Protein AF-A0A074Y1A2-F1 (afdb_monomer)

Organism: Aureobasidium subglaciale (strain EXF-2481) (NCBI:txid1043005)

Solvent-accessible surface area (backbone atoms only — not comparable to full-atom values): 16827 Å² total; per-residue (Å²): 131,63,69,66,60,56,50,52,51,55,50,61,80,42,46,87,52,34,48,75,82,49,65,84,69,56,78,65,51,75,62,50,72,42,87,60,74,50,32,34,31,29,75,90,68,21,41,40,33,29,49,84,74,39,27,39,51,64,65,50,50,69,55,47,51,52,47,34,54,72,79,35,42,73,66,48,70,71,45,54,70,68,60,49,52,56,47,37,52,61,55,49,71,58,73,74,56,53,74,78,74,55,75,70,64,71,64,53,71,45,31,62,87,58,42,50,77,40,59,66,14,34,34,44,70,91,50,90,55,53,33,78,42,72,71,56,50,52,50,48,40,42,70,79,64,64,58,69,80,60,95,79,64,92,73,66,79,44,50,69,59,34,56,24,37,41,45,29,41,86,46,98,84,43,69,48,54,37,38,42,47,64,68,56,47,88,68,71,76,68,71,79,72,76,77,82,80,84,85,83,84,85,83,89,82,93,76,96,70,91,80,72,92,63,68,69,56,55,60,54,51,50,57,53,44,60,67,72,67,54,72,93,69,88,71,84,76,49,74,64,58,53,53,48,49,42,61,74,71,44,45,65,72,66,49,74,84,51,58,69,67,62,55,52,50,58,55,49,60,56,62,65,73,78,111

InterPro domains:
  IPR022698 Orsellinic acid/F9775 biosynthesis cluster protein D [PF12013] (39-146)

Secondary structure (DSSP, 8-state):
--HHHHHHHHHHHTTTTB-GGGGGGPPPPP-EE-SSTTEEEETTTTEEEETTTTEEE-S-HHHHHHHHHHH-HHHHHHS-HHHHHHHHHHHHTS----GGGGG---TTT---TTSEEEEEEEEESSSS-EES-HHHHHHHHHHHS-----TT----SEEEEEEEEEEE-SSTT-EEEE-----B----------------------------TTHHHHHHHHHHHHHHSS---S----HHHHHHHHHHTTHHHHHTTS-HHHHHHHHHHHHTT--

pLDDT: mean 70.6, std 21.71, range [25.11, 95.25]

Structure (mmCIF, N/CA/C/O backbone):
data_AF-A0A074Y1A2-F1
#
_entry.id   AF-A0A074Y1A2-F1
#
loop_
_atom_site.group_PDB
_atom_site.id
_atom_site.type_symbol
_atom_site.label_atom_id
_atom_site.label_alt_id
_atom_site.label_comp_id
_atom_site.label_asym_id
_atom_site.label_entity_id
_atom_site.label_seq_id
_atom_site.pdbx_PDB_ins_code
_atom_site.Cartn_x
_atom_site.Cartn_y
_atom_site.Cartn_z
_atom_site.occupancy
_atom_site.B_iso_or_equiv
_atom_site.auth_seq_id
_a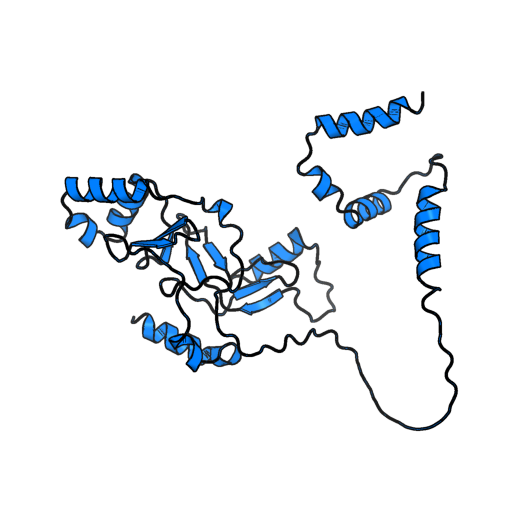tom_site.auth_comp_id
_atom_site.auth_asym_id
_atom_site.auth_atom_id
_atom_site.pdbx_PDB_model_num
ATOM 1 N N . MET A 1 1 ? -16.910 13.444 -2.283 1.00 45.34 1 MET A N 1
ATOM 2 C CA . MET A 1 1 ? -16.824 12.966 -3.674 1.00 45.34 1 MET A CA 1
ATOM 3 C C . MET A 1 1 ? -16.843 11.456 -3.638 1.00 45.34 1 MET A C 1
ATOM 5 O O . MET A 1 1 ? -16.259 10.884 -2.725 1.00 45.34 1 MET A O 1
ATOM 9 N N . ASP A 1 2 ? -17.618 10.846 -4.524 1.00 48.22 2 ASP A N 1
ATOM 10 C CA . ASP A 1 2 ? -17.876 9.410 -4.516 1.00 48.22 2 ASP A CA 1
ATOM 11 C C . ASP A 1 2 ? -16.663 8.689 -5.121 1.00 48.22 2 ASP A C 1
ATOM 13 O O . ASP A 1 2 ? -16.395 8.825 -6.315 1.00 48.22 2 ASP A O 1
ATOM 17 N N . SER A 1 3 ? -15.883 7.971 -4.306 1.00 52.97 3 SER A N 1
ATOM 18 C CA . SER A 1 3 ? -14.621 7.333 -4.730 1.00 52.97 3 SER A CA 1
ATOM 19 C C . SER A 1 3 ? -14.811 6.357 -5.898 1.00 52.97 3 SER A C 1
ATOM 21 O O . SER A 1 3 ? -13.895 6.125 -6.684 1.00 52.97 3 SER A O 1
ATOM 23 N N . ASN A 1 4 ? -16.027 5.825 -6.048 1.00 50.41 4 ASN A N 1
ATOM 24 C CA . ASN A 1 4 ? -16.409 4.956 -7.157 1.00 50.41 4 ASN A CA 1
ATOM 25 C C . ASN A 1 4 ? -16.559 5.710 -8.489 1.00 50.41 4 ASN A C 1
ATOM 27 O O . ASN A 1 4 ? -16.265 5.146 -9.542 1.00 50.41 4 ASN A O 1
ATOM 31 N N . LEU A 1 5 ? -16.985 6.977 -8.466 1.00 50.38 5 LEU A N 1
ATOM 32 C CA . LEU A 1 5 ? -17.117 7.796 -9.674 1.00 50.38 5 LEU A CA 1
ATOM 33 C C . LEU A 1 5 ? -15.739 8.200 -10.215 1.00 50.38 5 LEU A C 1
ATOM 35 O O . LEU A 1 5 ? -15.516 8.163 -11.424 1.00 50.38 5 LEU A O 1
ATOM 39 N N . GLU A 1 6 ? -14.801 8.518 -9.319 1.00 63.62 6 GLU A N 1
ATOM 40 C CA . GLU A 1 6 ? -13.411 8.814 -9.682 1.00 63.62 6 GLU A CA 1
ATOM 41 C C . GLU A 1 6 ? -12.704 7.589 -10.259 1.00 63.62 6 GLU A C 1
ATOM 43 O O . GLU A 1 6 ? -12.079 7.702 -11.309 1.00 63.62 6 GLU A O 1
ATOM 48 N N . LEU A 1 7 ? -12.854 6.410 -9.640 1.00 64.31 7 LEU A N 1
ATOM 49 C CA . LEU A 1 7 ? -12.242 5.181 -10.147 1.00 64.31 7 LEU A CA 1
ATOM 50 C C . LEU A 1 7 ? -12.792 4.796 -11.524 1.00 64.31 7 LEU A C 1
ATOM 52 O O . LEU A 1 7 ? -12.013 4.484 -12.419 1.00 64.31 7 LEU A O 1
ATOM 56 N N . ASN A 1 8 ? -14.112 4.850 -11.723 1.00 65.56 8 ASN A N 1
ATOM 57 C CA . ASN A 1 8 ? -14.702 4.520 -13.020 1.00 65.56 8 ASN A CA 1
ATOM 58 C C . ASN A 1 8 ? -14.172 5.444 -14.114 1.00 65.56 8 ASN A C 1
ATOM 60 O O . ASN A 1 8 ? -13.671 4.938 -15.114 1.00 65.56 8 ASN A O 1
ATOM 64 N N . LYS A 1 9 ? -14.182 6.764 -13.884 1.00 68.44 9 LYS A N 1
ATOM 65 C CA . LYS A 1 9 ? -13.635 7.757 -14.819 1.00 68.44 9 LYS A CA 1
ATOM 66 C C . LYS A 1 9 ? -12.152 7.507 -15.123 1.00 68.44 9 LYS A C 1
ATOM 68 O O . LYS A 1 9 ? -11.754 7.467 -16.283 1.00 68.44 9 LYS A O 1
ATOM 73 N N . LEU A 1 10 ? -11.359 7.235 -14.087 1.00 67.06 10 LEU A N 1
ATOM 74 C CA . LEU A 1 10 ? -9.933 6.913 -14.187 1.00 67.06 10 LEU A CA 1
ATOM 75 C C . LEU A 1 10 ? -9.681 5.680 -15.078 1.00 67.06 10 LEU A C 1
ATOM 77 O O . LEU A 1 10 ? -8.742 5.674 -15.877 1.00 67.06 10 LEU A O 1
ATOM 81 N N . LEU A 1 11 ? -10.536 4.656 -14.975 1.00 69.75 11 LEU A N 1
ATOM 82 C CA . LEU A 1 11 ? -10.497 3.462 -15.824 1.00 69.75 11 LEU A CA 1
ATOM 83 C C . LEU A 1 11 ? -10.938 3.741 -17.268 1.00 69.75 11 LEU A C 1
ATOM 85 O O . LEU A 1 11 ? -10.412 3.112 -18.189 1.00 69.75 11 LEU A O 1
ATOM 89 N N . GLU A 1 12 ? -11.875 4.667 -17.496 1.00 70.31 12 GLU A N 1
ATOM 90 C CA . GLU A 1 12 ? -12.269 5.074 -18.854 1.00 70.31 12 GLU A CA 1
ATOM 91 C C . GLU A 1 12 ? -11.122 5.769 -19.582 1.00 70.31 12 GLU A C 1
ATOM 93 O O . GLU A 1 12 ? -10.744 5.347 -20.682 1.00 70.31 12 GLU A O 1
ATOM 98 N N . ASP A 1 13 ? -10.509 6.743 -18.911 1.00 71.12 13 ASP A N 1
ATOM 99 C CA . ASP A 1 13 ? -9.409 7.557 -19.434 1.00 71.12 13 ASP A CA 1
ATOM 100 C C . ASP A 1 13 ? -8.151 6.716 -19.735 1.00 71.12 13 ASP A C 1
ATOM 102 O O . ASP A 1 13 ? -7.305 7.097 -20.544 1.00 71.12 13 ASP A O 1
ATOM 106 N N . ASN A 1 14 ? -8.034 5.529 -19.126 1.00 69.25 14 ASN A N 1
ATOM 107 C CA . ASN A 1 14 ? -6.883 4.630 -19.255 1.00 69.25 14 ASN A CA 1
ATOM 108 C C . ASN A 1 14 ? -7.225 3.272 -19.878 1.00 69.25 14 ASN A C 1
ATOM 110 O O . ASN A 1 14 ? -6.467 2.303 -19.762 1.00 69.25 14 ASN A O 1
ATOM 114 N N . SER A 1 15 ? -8.326 3.208 -20.624 1.00 71.50 15 SER A N 1
ATOM 115 C CA . SER A 1 15 ? -8.748 2.021 -21.380 1.00 71.50 15 SER A CA 1
ATOM 116 C C . SER A 1 15 ? -7.695 1.502 -22.377 1.00 71.50 15 SER A C 1
ATOM 118 O O . SER A 1 15 ? -7.807 0.374 -22.859 1.00 71.50 15 SER A O 1
ATOM 120 N N . LYS A 1 16 ? -6.632 2.265 -22.672 1.00 70.75 16 LYS A N 1
ATOM 121 C CA . LYS A 1 16 ? -5.459 1.803 -23.439 1.00 70.75 16 LYS A CA 1
ATOM 122 C C . LYS A 1 16 ? -4.653 0.698 -22.733 1.00 70.75 16 LYS A C 1
ATOM 124 O O . LYS A 1 16 ? -4.066 -0.130 -23.424 1.00 70.75 16 LYS A O 1
ATOM 129 N N . TYR A 1 17 ? -4.676 0.629 -21.400 1.00 66.12 17 TYR A N 1
ATOM 130 C CA . TYR A 1 17 ? -3.936 -0.379 -20.623 1.00 66.12 17 TYR A CA 1
ATOM 131 C C . TYR A 1 17 ? -4.783 -1.574 -20.195 1.00 66.12 17 TYR A C 1
ATOM 133 O O . TYR A 1 17 ? -4.258 -2.677 -20.040 1.00 66.12 17 TYR A O 1
ATOM 141 N N . PHE A 1 18 ? -6.092 -1.381 -20.041 1.00 71.81 18 PHE A N 1
ATOM 142 C CA . PHE A 1 18 ? -6.962 -2.373 -19.420 1.00 71.81 18 PHE A CA 1
ATOM 143 C C . PHE A 1 18 ? -8.135 -2.769 -20.299 1.00 71.81 18 PHE A C 1
ATOM 145 O O . PHE A 1 18 ? -8.641 -1.984 -21.104 1.00 71.81 18 PHE A O 1
ATOM 152 N N . ARG A 1 19 ? -8.617 -3.993 -20.096 1.00 66.50 19 ARG A N 1
ATOM 153 C CA . ARG A 1 19 ? -9.930 -4.406 -20.590 1.00 66.50 19 ARG A CA 1
ATOM 154 C C . ARG A 1 19 ? -10.967 -4.062 -19.509 1.00 66.50 19 ARG A C 1
ATOM 156 O O . ARG A 1 19 ? -10.950 -4.673 -18.444 1.00 66.50 19 ARG A O 1
ATOM 163 N N . LYS A 1 20 ? -11.834 -3.068 -19.764 1.00 63.88 20 LYS A N 1
ATOM 164 C CA . LYS A 1 20 ? -12.845 -2.565 -18.803 1.00 63.88 20 LYS A CA 1
ATOM 165 C C . LYS A 1 20 ? -13.685 -3.690 -18.189 1.00 63.88 20 LYS A C 1
ATOM 167 O O . LYS A 1 20 ? -13.872 -3.721 -16.976 1.00 63.88 20 LYS A O 1
ATOM 172 N N . ASP A 1 21 ? -14.122 -4.631 -19.018 1.00 61.91 21 ASP A N 1
ATOM 173 C CA . ASP A 1 21 ? -15.059 -5.689 -18.619 1.00 61.91 21 ASP A CA 1
ATOM 174 C C . ASP A 1 21 ? -14.452 -6.673 -17.611 1.00 61.91 21 ASP A C 1
ATOM 176 O O . ASP A 1 21 ? -15.174 -7.334 -16.871 1.00 61.91 21 ASP A O 1
ATOM 180 N N . PHE A 1 22 ? -13.120 -6.713 -17.517 1.00 60.53 22 PHE A N 1
ATOM 181 C CA . PHE A 1 22 ? -12.408 -7.637 -16.642 1.00 60.53 22 PHE A CA 1
ATOM 182 C C . PHE A 1 22 ? -12.189 -7.086 -15.233 1.00 60.53 22 PHE A C 1
ATOM 184 O O . PHE A 1 22 ? -11.867 -7.865 -14.345 1.00 60.53 22 PHE A O 1
ATOM 191 N N . PHE A 1 23 ? -12.381 -5.783 -14.983 1.00 63.25 23 PHE A N 1
ATOM 192 C CA . PHE A 1 23 ? -12.212 -5.224 -13.633 1.00 63.25 23 PHE A CA 1
ATOM 193 C C . PHE A 1 23 ? -13.253 -5.744 -12.640 1.00 63.25 23 PHE A C 1
ATOM 195 O O . PHE A 1 23 ? -12.935 -5.944 -11.471 1.00 63.25 23 PHE A O 1
ATOM 202 N N . LYS A 1 24 ? -14.480 -6.013 -13.105 1.00 60.72 24 LYS A N 1
ATOM 203 C CA . LYS A 1 24 ? -15.552 -6.579 -12.270 1.00 60.72 24 LYS A CA 1
ATOM 204 C C . LYS A 1 24 ? -15.316 -8.048 -11.902 1.00 60.72 24 LYS A C 1
ATOM 206 O O . LYS A 1 24 ? -15.934 -8.529 -10.961 1.00 60.72 24 LYS A O 1
ATOM 211 N N . SER A 1 25 ? -14.438 -8.743 -12.625 1.00 67.50 25 SER A N 1
ATOM 212 C CA . SER A 1 25 ? -14.127 -10.160 -12.420 1.00 67.50 25 SER A CA 1
ATOM 213 C C . SER A 1 25 ? -12.775 -10.403 -11.741 1.00 67.50 25 SER A C 1
ATOM 215 O O . SER A 1 25 ? -12.379 -11.557 -11.597 1.00 67.50 25 SER A O 1
ATOM 217 N N . ILE A 1 26 ? -12.031 -9.357 -11.356 1.00 77.44 26 ILE A N 1
ATOM 218 C CA . ILE A 1 26 ? -10.761 -9.539 -10.638 1.00 77.44 26 ILE A CA 1
ATOM 219 C C . ILE A 1 26 ? -11.074 -9.887 -9.193 1.00 77.44 26 ILE A C 1
ATOM 221 O O . ILE A 1 26 ? -11.635 -9.074 -8.458 1.00 77.44 26 ILE A O 1
ATOM 225 N N . GLU A 1 27 ? -10.654 -11.070 -8.770 1.00 84.50 27 GLU A N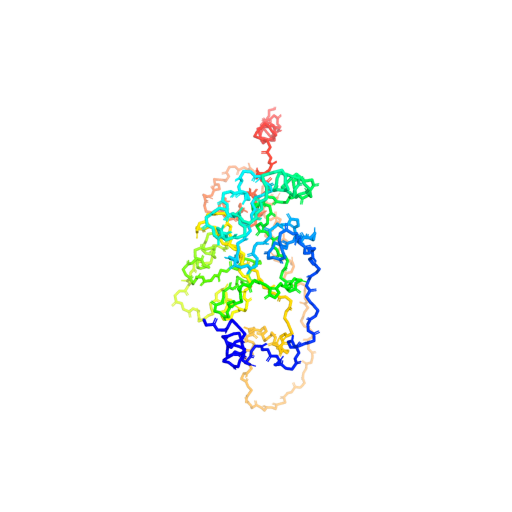 1
ATOM 226 C CA . GLU A 1 27 ? -10.732 -11.457 -7.371 1.00 84.50 27 GLU A CA 1
ATOM 227 C C . GLU A 1 27 ? -9.766 -10.602 -6.521 1.00 84.50 27 GLU A C 1
ATOM 229 O O . GLU A 1 27 ? -8.558 -10.577 -6.803 1.00 84.50 27 GLU A O 1
ATOM 234 N N . PRO A 1 28 ? -10.265 -9.880 -5.498 1.00 89.81 28 PRO A N 1
ATOM 235 C CA . PRO A 1 28 ? -9.425 -9.160 -4.550 1.00 89.81 28 PRO A CA 1
ATOM 236 C C . PRO A 1 28 ? -8.481 -10.094 -3.794 1.00 89.81 28 PRO A C 1
ATOM 238 O O . PRO A 1 28 ? -8.814 -11.236 -3.491 1.00 89.81 28 PRO A O 1
ATOM 241 N N . SER A 1 29 ? -7.314 -9.584 -3.410 1.00 92.12 29 SER A N 1
ATOM 242 C CA . SER A 1 29 ? -6.454 -10.277 -2.455 1.00 92.12 29 SER A CA 1
ATOM 243 C C . SER A 1 29 ? -7.161 -10.443 -1.112 1.00 92.12 29 SER A C 1
ATOM 245 O O . SER A 1 29 ? -7.834 -9.524 -0.641 1.00 92.12 29 SER A O 1
ATOM 247 N N . SER A 1 30 ? -6.977 -11.611 -0.493 1.00 92.31 30 SER A N 1
ATOM 248 C CA . SER A 1 30 ? -7.601 -11.943 0.787 1.00 92.31 30 SER A CA 1
ATOM 249 C C . SER A 1 30 ? -7.194 -10.952 1.879 1.00 92.31 30 SER A C 1
ATOM 251 O O . SER A 1 30 ? -6.006 -10.682 2.095 1.00 92.31 30 SER A O 1
ATOM 253 N N . THR A 1 31 ? -8.195 -10.411 2.570 1.00 93.75 31 THR A N 1
ATOM 254 C CA . THR A 1 31 ? -8.021 -9.573 3.754 1.00 93.75 31 THR A CA 1
ATOM 255 C C . THR A 1 31 ? -9.014 -9.966 4.839 1.00 93.75 31 THR A C 1
ATOM 257 O O . THR A 1 31 ? -10.166 -10.315 4.578 1.00 93.75 31 THR A O 1
ATOM 260 N N . ILE A 1 32 ? -8.568 -9.876 6.087 1.00 94.56 32 ILE A N 1
ATOM 261 C CA . ILE A 1 32 ? -9.396 -10.062 7.273 1.00 94.56 32 ILE A CA 1
ATOM 262 C C . ILE A 1 32 ? -9.944 -8.692 7.667 1.00 94.56 32 ILE A C 1
ATOM 264 O O . ILE A 1 32 ? -9.191 -7.778 8.010 1.00 94.56 32 ILE A O 1
ATOM 268 N N . LYS A 1 33 ? -11.269 -8.532 7.624 1.00 93.38 33 LYS A N 1
ATOM 269 C CA . LYS A 1 33 ? -11.932 -7.320 8.120 1.00 93.38 33 LYS A CA 1
ATOM 270 C C . LYS A 1 33 ? -12.003 -7.370 9.638 1.00 93.38 33 LYS A C 1
ATOM 272 O O . LYS A 1 33 ? -12.590 -8.286 10.207 1.00 93.38 33 LYS A O 1
ATOM 277 N N . LEU A 1 34 ? -11.420 -6.368 10.279 1.00 92.56 34 LEU A N 1
ATOM 278 C CA . LEU A 1 34 ? -11.396 -6.245 11.730 1.00 92.56 34 LEU A CA 1
ATOM 279 C C . LEU A 1 34 ? -12.572 -5.390 12.211 1.00 92.56 34 LEU A C 1
ATOM 281 O O . LEU A 1 34 ? -13.368 -4.878 11.424 1.00 92.56 34 LEU A O 1
ATOM 285 N N . ASP A 1 35 ? -12.690 -5.235 13.526 1.00 86.19 35 ASP A N 1
ATOM 286 C CA . ASP A 1 35 ? -13.608 -4.282 14.139 1.00 86.19 35 ASP A CA 1
ATOM 287 C C . ASP A 1 35 ? -12.807 -3.080 14.677 1.00 86.19 35 ASP A C 1
ATOM 289 O O . ASP A 1 35 ? -12.053 -3.220 15.648 1.00 86.19 35 ASP A O 1
ATOM 293 N N . PRO A 1 36 ? -12.926 -1.890 14.058 1.00 87.12 36 PRO A N 1
ATOM 294 C CA . PRO A 1 36 ? -13.945 -1.492 13.079 1.00 87.12 36 PRO A CA 1
ATOM 295 C C . PRO A 1 36 ? -13.664 -1.975 11.654 1.00 87.12 36 PRO A C 1
ATOM 297 O O . PRO A 1 36 ? -12.513 -2.040 11.244 1.00 87.12 36 PRO A O 1
ATOM 300 N N . ARG A 1 37 ? -14.726 -2.158 10.851 1.00 90.44 37 ARG A N 1
ATOM 301 C CA . ARG A 1 37 ? -14.667 -2.695 9.470 1.00 90.44 37 ARG A CA 1
ATOM 302 C C . ARG A 1 37 ? -13.795 -1.919 8.477 1.00 90.44 37 ARG A C 1
ATOM 304 O O . ARG A 1 37 ? -13.542 -2.424 7.393 1.00 90.44 37 ARG A O 1
ATOM 311 N N . PHE A 1 38 ? -13.392 -0.692 8.809 1.00 92.12 38 PHE A N 1
ATOM 312 C CA . PHE A 1 38 ? -12.441 0.077 7.999 1.00 92.12 38 PHE A CA 1
ATOM 313 C C . PHE A 1 38 ? -10.975 -0.263 8.307 1.00 92.12 38 PHE A C 1
ATOM 315 O O . PHE A 1 38 ? -10.077 0.317 7.703 1.00 92.12 38 PHE A O 1
ATOM 322 N N . LEU A 1 39 ? -10.725 -1.134 9.284 1.00 93.69 39 LEU A N 1
ATOM 323 C CA . LEU A 1 39 ? -9.437 -1.769 9.501 1.00 93.69 39 LEU A CA 1
ATOM 324 C C . LEU A 1 39 ? -9.454 -3.133 8.817 1.00 93.69 39 LEU A C 1
ATOM 326 O O . LEU A 1 39 ? -10.305 -3.979 9.090 1.00 93.69 39 LEU A O 1
ATOM 330 N N . GLU A 1 40 ? -8.500 -3.325 7.924 1.00 94.81 40 GLU A N 1
ATOM 331 C CA . GLU A 1 40 ? -8.334 -4.519 7.108 1.00 94.81 40 GLU A CA 1
ATOM 332 C C . GLU A 1 40 ? -6.920 -5.041 7.328 1.00 94.81 40 GLU A C 1
ATOM 334 O O . GLU A 1 40 ? -5.959 -4.277 7.272 1.00 94.81 40 GLU A O 1
ATOM 339 N N . TYR A 1 41 ? -6.778 -6.332 7.595 1.00 95.25 41 TYR A N 1
ATOM 340 C CA . TYR A 1 41 ? -5.481 -6.979 7.736 1.00 95.25 41 TYR A CA 1
ATOM 341 C C . TYR A 1 41 ? -5.217 -7.873 6.527 1.00 95.25 41 TYR A C 1
ATOM 343 O O . TYR A 1 41 ? -6.029 -8.739 6.205 1.00 95.25 41 TYR A O 1
ATOM 351 N N . SER A 1 42 ? -4.098 -7.656 5.840 1.00 93.62 42 SER A N 1
ATOM 352 C CA . SER A 1 42 ? -3.617 -8.578 4.811 1.00 93.62 42 SER A CA 1
ATOM 353 C C . SER A 1 42 ? -2.697 -9.590 5.472 1.00 93.62 42 SER A C 1
ATOM 355 O O . SER A 1 42 ? -1.611 -9.218 5.903 1.00 93.62 42 SER A O 1
ATOM 357 N N . ASP A 1 43 ? -3.117 -10.851 5.513 1.00 91.25 43 ASP A N 1
ATOM 358 C CA . ASP A 1 43 ? -2.315 -11.955 6.056 1.00 91.25 43 ASP A CA 1
ATOM 359 C C . ASP A 1 43 ? -1.093 -12.257 5.175 1.00 91.25 43 ASP A C 1
ATOM 361 O O . ASP A 1 43 ? 0.010 -12.489 5.657 1.00 91.25 43 ASP A O 1
ATOM 365 N N . THR A 1 44 ? -1.242 -12.111 3.855 1.00 91.12 44 THR A N 1
ATOM 366 C CA . THR A 1 44 ? -0.153 -12.335 2.893 1.00 91.12 44 THR A CA 1
ATOM 367 C C . THR A 1 44 ? 0.972 -11.312 3.004 1.00 91.12 44 THR A C 1
ATOM 369 O O . THR A 1 44 ? 2.136 -11.652 2.818 1.00 91.12 44 THR A O 1
ATOM 372 N N . LEU A 1 45 ? 0.633 -10.045 3.259 1.00 91.38 45 LEU A N 1
ATOM 373 C CA . LEU A 1 45 ? 1.615 -8.971 3.434 1.00 91.38 45 LEU A CA 1
ATOM 374 C C . LEU A 1 45 ? 1.910 -8.686 4.913 1.00 91.38 45 LEU A C 1
ATOM 376 O O . LEU A 1 45 ? 2.800 -7.893 5.202 1.00 91.38 45 LEU A O 1
ATOM 380 N N . LYS A 1 46 ? 1.157 -9.298 5.835 1.00 93.06 46 LYS A N 1
ATOM 381 C CA . LYS A 1 46 ? 1.200 -9.068 7.286 1.00 93.06 46 LYS A CA 1
ATOM 382 C C . LYS A 1 46 ? 1.136 -7.578 7.635 1.00 93.06 46 LYS A C 1
ATOM 384 O O . LYS A 1 46 ? 1.930 -7.055 8.420 1.00 93.06 46 LYS A O 1
ATOM 389 N N . VAL A 1 47 ? 0.188 -6.869 7.015 1.00 91.81 47 VAL A N 1
ATOM 390 C CA . VAL A 1 47 ? -0.022 -5.423 7.207 1.00 91.81 47 VAL A CA 1
ATOM 391 C C . VAL A 1 47 ? -1.442 -5.100 7.631 1.00 91.81 47 VAL A C 1
ATOM 393 O O . VAL A 1 47 ? -2.410 -5.635 7.094 1.00 91.81 47 VAL A O 1
ATOM 396 N N . LEU A 1 48 ? -1.559 -4.142 8.549 1.00 93.50 48 LEU A N 1
ATOM 397 C CA . LEU A 1 48 ? -2.825 -3.534 8.936 1.00 93.50 48 LEU A CA 1
ATOM 398 C C . LEU A 1 48 ? -3.057 -2.258 8.128 1.00 93.50 48 LEU A C 1
ATOM 400 O O . LEU A 1 48 ? -2.254 -1.331 8.184 1.00 93.50 48 LEU A O 1
ATOM 404 N N . ILE A 1 49 ? -4.172 -2.193 7.412 1.00 92.81 49 ILE A N 1
ATOM 405 C CA . ILE A 1 49 ? -4.565 -1.104 6.521 1.00 92.81 49 ILE A CA 1
ATOM 406 C C . ILE A 1 49 ? -5.816 -0.432 7.085 1.00 92.81 49 ILE A C 1
ATOM 408 O O . ILE A 1 49 ? -6.793 -1.086 7.441 1.00 92.81 49 ILE A O 1
ATOM 412 N N . CYS A 1 50 ? -5.813 0.897 7.135 1.00 93.50 50 CYS A N 1
ATOM 413 C CA . CYS A 1 50 ? -7.031 1.674 7.313 1.00 93.50 50 CYS A CA 1
ATOM 414 C C . CYS A 1 50 ? -7.597 2.056 5.942 1.00 93.50 50 CYS A C 1
ATOM 416 O O . CYS A 1 50 ? -7.095 2.994 5.317 1.00 93.50 50 CYS A O 1
ATOM 418 N N . SER A 1 51 ? -8.668 1.403 5.495 1.00 91.94 51 SER A N 1
ATOM 419 C CA . SER A 1 51 ? -9.275 1.652 4.180 1.00 91.94 51 SER A CA 1
ATOM 420 C C . SER A 1 51 ? -9.940 3.025 4.055 1.00 91.94 51 SER A C 1
ATOM 422 O O . SER A 1 51 ? -10.067 3.556 2.960 1.00 91.94 51 SER A O 1
ATOM 424 N N . LYS A 1 52 ? -10.283 3.678 5.173 1.00 91.88 52 LYS A N 1
ATOM 425 C CA . LYS A 1 52 ? -10.753 5.078 5.157 1.00 91.88 52 LYS A CA 1
ATOM 426 C C . LYS A 1 52 ? -9.635 6.105 4.991 1.00 91.88 52 LYS A C 1
ATOM 428 O O . LYS A 1 52 ? -9.884 7.189 4.478 1.00 91.88 52 LYS A O 1
ATOM 433 N N . CYS A 1 53 ? -8.434 5.810 5.487 1.00 90.88 53 CYS A N 1
ATOM 434 C CA . CYS A 1 53 ? -7.296 6.735 5.428 1.00 90.88 53 CYS A CA 1
ATOM 435 C C . CYS A 1 53 ? -6.294 6.385 4.329 1.00 90.88 53 CYS A C 1
ATOM 437 O O . CYS A 1 53 ? -5.430 7.206 4.027 1.00 90.88 53 CYS A O 1
ATOM 439 N N . LEU A 1 54 ? -6.414 5.193 3.736 1.00 89.31 54 LEU A N 1
ATOM 440 C CA . LEU A 1 54 ? -5.501 4.651 2.731 1.00 89.31 54 LEU A CA 1
ATOM 441 C C . LEU A 1 54 ? -4.063 4.540 3.267 1.00 89.31 54 LEU A C 1
ATOM 443 O O . LEU A 1 54 ? -3.094 4.794 2.553 1.00 89.31 54 LEU A O 1
ATOM 447 N N . THR A 1 55 ? -3.928 4.217 4.557 1.00 89.38 55 THR A N 1
ATOM 448 C CA . THR A 1 55 ? -2.651 4.173 5.286 1.00 89.38 55 THR A CA 1
ATOM 449 C C . THR A 1 55 ? -2.479 2.847 6.004 1.00 89.38 55 THR A C 1
ATOM 451 O O . THR A 1 55 ? -3.417 2.374 6.651 1.00 89.38 55 THR A O 1
ATOM 454 N N . THR A 1 56 ? -1.268 2.302 5.982 1.00 89.62 56 THR A N 1
ATOM 455 C CA . THR A 1 56 ? -0.871 1.233 6.901 1.00 89.62 56 THR A CA 1
ATOM 456 C C . THR A 1 56 ? -0.665 1.755 8.311 1.00 89.62 56 THR A C 1
ATOM 458 O O . THR A 1 56 ? -0.223 2.887 8.515 1.00 89.62 56 THR A O 1
ATOM 461 N N . LEU A 1 57 ? -0.967 0.908 9.285 1.00 89.88 57 LEU A N 1
ATOM 462 C CA . LEU A 1 57 ? -0.783 1.170 10.701 1.00 89.88 57 LEU A CA 1
ATOM 463 C C . LEU A 1 57 ? 0.271 0.226 11.268 1.00 89.88 57 LEU A C 1
ATOM 465 O O . LEU A 1 57 ? 0.375 -0.932 10.869 1.00 89.88 57 LEU A O 1
ATOM 469 N N . SER A 1 58 ? 1.028 0.732 12.238 1.00 86.50 58 SER A N 1
ATOM 470 C CA . SER A 1 58 ? 1.858 -0.116 13.084 1.00 86.50 58 SER A CA 1
ATOM 471 C C . SER A 1 58 ? 0.948 -0.992 13.951 1.00 86.50 58 SER A C 1
ATOM 473 O O . SER A 1 58 ? -0.124 -0.537 14.368 1.00 86.50 58 SER A O 1
ATOM 475 N N . PRO A 1 59 ? 1.376 -2.222 14.271 1.00 80.31 59 PRO A N 1
ATOM 476 C CA . PRO A 1 59 ? 0.633 -3.101 15.169 1.00 80.31 59 PRO A CA 1
ATOM 477 C C . PRO A 1 59 ? 0.527 -2.604 16.605 1.00 80.31 59 PRO A C 1
ATOM 479 O O . PRO A 1 59 ? -0.262 -3.124 17.392 1.00 80.31 59 PRO A O 1
ATOM 482 N N . LEU A 1 60 ? 1.338 -1.613 16.977 1.00 87.81 60 LEU A N 1
ATOM 483 C CA . LEU A 1 60 ? 1.415 -1.145 18.349 1.00 87.81 60 LEU A CA 1
ATOM 484 C C . LEU A 1 60 ? 0.077 -0.508 18.764 1.00 87.81 60 LEU A C 1
ATOM 486 O O . LEU A 1 60 ? -0.323 0.492 18.152 1.00 87.81 60 LEU A O 1
ATOM 490 N N . PRO A 1 61 ? -0.573 -0.978 19.850 1.00 90.50 61 PRO A N 1
ATOM 491 C CA . PRO A 1 61 ? -1.853 -0.447 20.326 1.00 90.50 61 PRO A CA 1
ATOM 492 C C . PRO A 1 61 ? -1.889 1.078 20.461 1.00 90.50 61 PRO A C 1
ATOM 494 O O . PRO A 1 61 ? -2.885 1.719 20.129 1.00 90.50 61 PRO A O 1
ATOM 497 N N . ILE A 1 62 ? -0.780 1.681 20.900 1.00 90.56 62 ILE A N 1
ATOM 498 C CA . ILE A 1 62 ? -0.635 3.134 21.060 1.00 90.56 62 ILE A CA 1
ATOM 499 C C . ILE A 1 62 ? -0.790 3.857 19.715 1.00 90.56 62 ILE A C 1
ATOM 501 O O . ILE A 1 62 ? -1.461 4.889 19.638 1.00 90.56 62 ILE A O 1
ATOM 505 N N . THR A 1 63 ? -0.202 3.315 18.647 1.00 90.75 63 THR A N 1
ATOM 506 C CA . THR A 1 63 ? -0.241 3.925 17.311 1.00 90.75 63 THR A CA 1
ATOM 507 C C . THR A 1 63 ? -1.637 3.839 16.704 1.00 90.75 63 THR A C 1
ATOM 509 O O . THR A 1 63 ? -2.162 4.851 16.235 1.00 90.75 63 THR A O 1
ATOM 512 N N . ILE A 1 64 ? -2.294 2.682 16.826 1.00 91.75 64 ILE A N 1
ATOM 513 C CA . ILE A 1 64 ? -3.674 2.474 16.379 1.00 91.75 64 ILE A CA 1
ATOM 514 C C . ILE A 1 64 ? -4.611 3.395 17.164 1.00 91.75 64 ILE A C 1
ATOM 516 O O . ILE A 1 64 ? -5.414 4.114 16.573 1.00 91.75 64 ILE A O 1
ATOM 520 N N . LYS A 1 65 ? -4.464 3.472 18.492 1.00 93.00 65 LYS A N 1
ATOM 521 C CA . LYS A 1 65 ? -5.248 4.379 19.345 1.00 93.00 65 LYS A CA 1
ATOM 522 C C . LYS A 1 65 ? -5.087 5.841 18.921 1.00 93.00 65 LYS A C 1
ATOM 524 O O . LYS A 1 65 ? -6.082 6.559 18.805 1.00 93.00 65 LYS A O 1
ATOM 529 N N . LYS A 1 66 ? -3.853 6.286 18.659 1.00 93.50 66 LYS A N 1
ATOM 530 C CA . LYS A 1 66 ? -3.553 7.647 18.181 1.00 93.50 66 LYS A CA 1
ATOM 531 C C . LYS A 1 66 ? -4.197 7.914 16.819 1.00 93.50 66 LYS A C 1
ATOM 533 O O . LYS A 1 66 ? -4.798 8.972 16.637 1.00 93.50 66 LYS A O 1
ATOM 538 N N . HIS A 1 67 ? -4.121 6.954 15.896 1.00 93.88 67 HIS A N 1
ATOM 539 C CA . HIS A 1 67 ? -4.777 7.023 14.588 1.00 93.88 67 HIS A CA 1
ATOM 540 C C . HI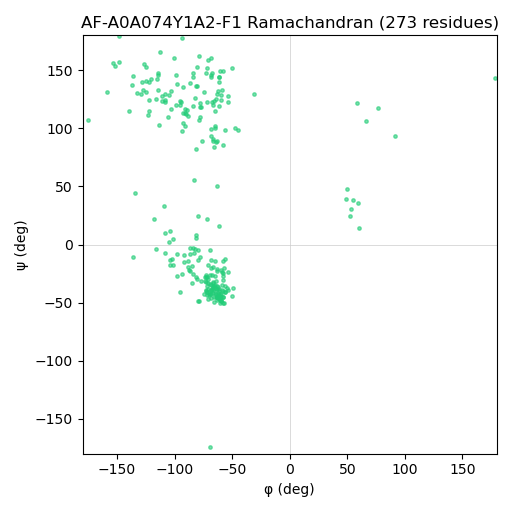S A 1 67 ? -6.296 7.141 14.720 1.00 93.88 67 HIS A C 1
ATOM 542 O O . HIS A 1 67 ? -6.882 8.067 14.162 1.00 93.88 67 HIS A O 1
ATOM 548 N N . LEU A 1 68 ? -6.933 6.269 15.508 1.00 94.00 68 LEU A N 1
ATOM 549 C CA . LEU A 1 68 ? -8.381 6.293 15.737 1.00 94.00 68 LEU A CA 1
ATOM 550 C C . LEU A 1 68 ? -8.832 7.623 16.349 1.00 94.00 68 LEU A C 1
ATOM 552 O O . LEU A 1 68 ? -9.787 8.225 15.864 1.00 94.00 68 LEU A O 1
ATOM 556 N N . LYS A 1 69 ? -8.117 8.129 17.362 1.00 94.75 69 LYS A N 1
ATOM 557 C CA . LYS A 1 69 ? -8.426 9.420 17.995 1.00 94.75 69 LYS A CA 1
ATOM 558 C C . LYS A 1 69 ? -8.324 10.587 17.007 1.00 94.75 69 LYS A C 1
ATOM 560 O O . LYS A 1 69 ? -9.150 11.492 17.059 1.00 94.75 69 LYS A O 1
ATOM 565 N N . LYS A 1 70 ? -7.325 10.573 16.118 1.00 95.06 70 LYS A N 1
ATOM 566 C CA . LYS A 1 70 ? -7.064 11.662 15.164 1.00 95.06 70 LYS A CA 1
ATOM 567 C C . LYS A 1 70 ? -7.984 11.620 13.944 1.00 95.06 70 LYS A C 1
ATOM 569 O O . LYS A 1 70 ? -8.558 12.638 13.581 1.00 95.06 70 LYS A O 1
ATOM 574 N N . ASN A 1 71 ? -8.110 10.456 13.314 1.00 95.00 71 ASN A N 1
ATOM 575 C CA . ASN A 1 71 ? -8.723 10.309 11.993 1.00 95.00 71 ASN A CA 1
ATOM 576 C C . ASN A 1 71 ? -10.144 9.721 12.051 1.00 95.00 71 ASN A C 1
ATOM 578 O O . ASN A 1 71 ? -10.913 9.856 11.102 1.00 95.00 71 ASN A O 1
ATOM 582 N N . HIS A 1 72 ? -10.524 9.096 13.171 1.00 94.94 72 HIS A N 1
ATOM 583 C CA . HIS A 1 72 ? -11.818 8.428 13.349 1.00 94.94 72 HIS A CA 1
ATOM 584 C C . HIS A 1 72 ? -12.467 8.772 14.696 1.00 94.94 72 HIS A C 1
ATOM 586 O O . HIS A 1 72 ? -13.012 7.903 15.378 1.00 94.94 72 HIS A O 1
ATOM 592 N N . LEU A 1 73 ? -12.444 10.058 15.069 1.00 94.75 73 LEU A N 1
ATOM 593 C CA . LEU A 1 73 ? -12.866 10.538 16.389 1.00 94.75 73 LEU A CA 1
ATOM 594 C C . LEU A 1 73 ? -14.277 10.081 16.792 1.00 94.75 73 LEU A C 1
ATOM 596 O O . LEU A 1 73 ? -14.487 9.731 17.949 1.00 94.75 73 LEU A O 1
ATOM 600 N N . LYS A 1 74 ? -15.231 10.051 15.848 1.00 93.00 74 LYS A N 1
ATOM 601 C CA . LYS A 1 74 ? -16.606 9.581 16.106 1.00 93.00 74 LYS A CA 1
ATOM 602 C C . LYS A 1 74 ? -16.626 8.128 16.598 1.00 93.00 74 LYS A C 1
ATOM 604 O O . LYS A 1 74 ? -17.227 7.855 17.627 1.00 93.00 74 LYS A O 1
ATOM 609 N N . TYR A 1 75 ? -15.914 7.233 15.907 1.00 91.88 75 TYR A N 1
ATOM 610 C CA . TYR A 1 75 ? -15.789 5.826 16.304 1.00 91.88 75 TYR A CA 1
ATOM 611 C C . TYR A 1 75 ? -15.009 5.672 17.616 1.00 91.88 75 TYR A C 1
ATOM 613 O O . TYR A 1 75 ? -15.393 4.907 18.492 1.00 91.88 75 TYR A O 1
ATOM 621 N N . TYR A 1 76 ? -13.924 6.433 17.779 1.00 92.75 76 TYR A N 1
ATOM 622 C CA . TYR A 1 76 ? -13.132 6.405 19.008 1.00 92.75 76 TYR A CA 1
ATOM 623 C C . TYR A 1 76 ? -13.963 6.795 20.241 1.00 92.75 76 TYR A C 1
ATOM 625 O O . TYR A 1 76 ? -13.858 6.143 21.274 1.00 92.75 76 TYR A O 1
ATOM 633 N N . LYS A 1 77 ? -14.804 7.835 20.130 1.00 92.38 77 LYS A N 1
ATOM 634 C CA . LYS A 1 77 ? -15.677 8.304 21.219 1.00 92.38 77 LYS A CA 1
ATOM 635 C C . LYS A 1 77 ? -16.854 7.369 21.509 1.00 92.38 77 LYS A C 1
ATOM 637 O O . LYS A 1 77 ? -17.343 7.385 22.629 1.00 92.38 77 LYS A O 1
ATOM 642 N N . SER A 1 78 ? -17.315 6.583 20.533 1.00 91.56 78 SER A N 1
ATOM 643 C CA . SER A 1 78 ? -18.443 5.661 20.728 1.00 91.56 78 SER A CA 1
ATOM 644 C C . SER A 1 78 ? -18.069 4.371 21.465 1.00 91.56 78 SER A C 1
ATOM 646 O O . SER A 1 78 ? -18.952 3.602 21.824 1.00 91.56 78 SER A O 1
ATOM 648 N N . LEU A 1 79 ? -16.778 4.091 21.658 1.00 88.94 79 LEU A N 1
ATOM 649 C CA . LEU A 1 79 ? -16.317 2.885 22.346 1.00 88.94 79 LEU A CA 1
ATOM 650 C C . LEU A 1 79 ? -16.117 3.143 23.835 1.00 88.94 79 LEU A C 1
ATOM 652 O O . LEU A 1 79 ? -15.437 4.092 24.224 1.00 88.94 79 LEU A O 1
ATOM 656 N N . ALA A 1 80 ? -16.594 2.214 24.661 1.00 87.62 80 ALA A N 1
ATOM 657 C CA . ALA A 1 80 ? -16.131 2.116 26.036 1.00 87.62 80 ALA A CA 1
ATOM 658 C C . ALA A 1 80 ? -14.619 1.815 26.070 1.00 87.62 80 ALA A C 1
ATOM 660 O O . ALA A 1 80 ? -14.091 1.069 25.237 1.00 87.62 80 ALA A O 1
ATOM 661 N N . SER A 1 81 ? -13.916 2.381 27.057 1.00 83.19 81 SER A N 1
ATOM 662 C CA . SER A 1 81 ? -12.458 2.232 27.209 1.00 83.19 81 SER A CA 1
ATOM 663 C C . SER A 1 81 ? -12.021 0.761 27.297 1.00 83.19 81 SER A C 1
ATOM 665 O O . SER A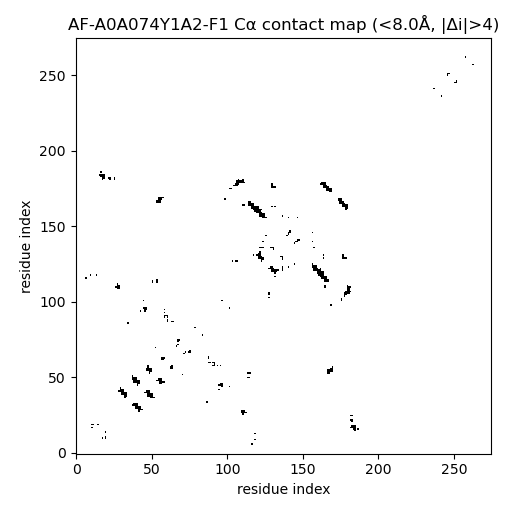 1 81 ? -11.042 0.357 26.666 1.00 83.19 81 SER A O 1
ATOM 667 N N . THR A 1 82 ? -12.789 -0.058 28.021 1.00 79.25 82 THR A N 1
ATOM 668 C CA . THR A 1 82 ? -12.561 -1.502 28.183 1.00 79.25 82 THR A CA 1
ATOM 669 C C . THR A 1 82 ? -12.676 -2.244 26.852 1.00 79.25 82 THR A C 1
ATOM 671 O O . THR A 1 82 ? -11.759 -2.969 26.475 1.00 79.25 82 THR A O 1
ATOM 674 N N . THR A 1 83 ? -13.736 -1.990 26.080 1.00 89.50 83 THR A N 1
ATOM 675 C CA . THR A 1 83 ? -13.946 -2.578 24.747 1.00 89.50 83 THR A CA 1
ATOM 676 C C . THR A 1 83 ? -12.827 -2.211 23.777 1.00 89.50 83 THR A C 1
ATOM 678 O O . THR A 1 83 ? -12.349 -3.066 23.032 1.00 89.50 83 THR A O 1
ATOM 681 N N . LEU A 1 84 ? -12.378 -0.951 23.786 1.00 88.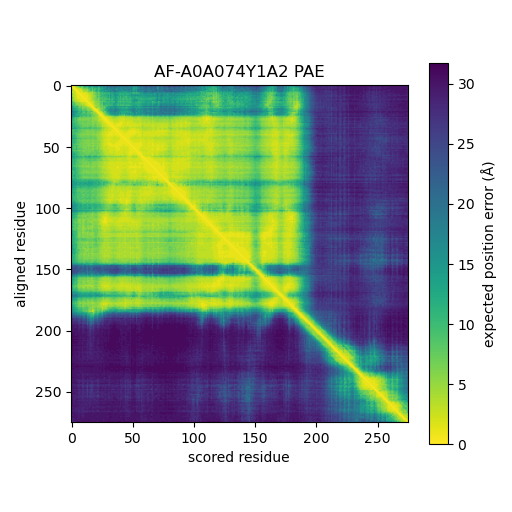50 84 LEU A N 1
ATOM 682 C CA . LEU A 1 84 ? -11.268 -0.512 22.942 1.00 88.50 84 LEU A CA 1
ATOM 683 C C . LEU A 1 84 ? -9.973 -1.255 23.295 1.00 88.50 84 LEU A C 1
ATOM 685 O O . LEU A 1 84 ? -9.273 -1.704 22.393 1.00 88.50 84 LEU A O 1
ATOM 689 N N . SER A 1 85 ? -9.667 -1.408 24.586 1.00 88.31 85 SER A N 1
ATOM 690 C CA . SER A 1 85 ? -8.470 -2.123 25.045 1.00 88.31 85 SER A CA 1
ATOM 691 C C . SER A 1 85 ? -8.456 -3.577 24.566 1.00 88.31 85 SER A C 1
ATOM 693 O O . SER A 1 85 ? -7.477 -4.019 23.966 1.00 88.31 85 SER A O 1
ATOM 695 N N . THR A 1 86 ? -9.571 -4.296 24.732 1.00 90.75 86 THR A N 1
ATOM 696 C CA . THR A 1 86 ? -9.703 -5.690 24.280 1.00 90.75 86 THR A CA 1
ATOM 697 C C . THR A 1 86 ? -9.517 -5.816 22.769 1.00 90.75 86 THR A C 1
ATOM 699 O O . THR A 1 86 ? -8.767 -6.677 22.313 1.00 90.75 86 THR A O 1
ATOM 702 N N . LYS A 1 87 ? -10.126 -4.915 21.983 1.00 90.38 87 LYS A N 1
ATOM 703 C CA . LYS A 1 87 ? -9.956 -4.882 20.521 1.00 90.38 87 LYS A CA 1
ATOM 704 C C . LYS A 1 87 ? -8.505 -4.637 20.118 1.00 90.38 87 LYS A C 1
ATOM 706 O O . LYS A 1 87 ? -7.974 -5.350 19.275 1.00 90.38 87 LYS A O 1
ATOM 711 N N . LEU A 1 88 ? -7.842 -3.660 20.736 1.00 91.06 88 LEU A N 1
ATOM 712 C CA . LEU A 1 88 ? -6.440 -3.361 20.440 1.00 91.06 88 LEU A CA 1
ATOM 713 C C . LEU A 1 88 ? -5.509 -4.517 20.824 1.00 91.06 88 LEU A C 1
ATOM 715 O O . LEU A 1 88 ? -4.550 -4.776 20.102 1.00 91.06 88 LEU A O 1
ATOM 719 N N . LYS A 1 89 ? -5.810 -5.235 21.913 1.00 89.44 89 LYS A N 1
ATOM 720 C CA . LYS A 1 89 ? -5.059 -6.428 22.318 1.00 89.44 89 LYS A CA 1
ATOM 721 C C . LYS A 1 89 ? -5.180 -7.544 21.277 1.00 89.44 89 LYS A C 1
ATOM 723 O O . LYS A 1 89 ? -4.162 -8.098 20.885 1.00 89.44 89 LYS A O 1
ATOM 728 N N . ALA A 1 90 ? -6.385 -7.809 20.770 1.00 90.00 90 ALA A N 1
ATOM 729 C CA . ALA A 1 90 ? -6.596 -8.795 19.706 1.00 90.00 90 ALA A CA 1
ATOM 730 C C . ALA A 1 90 ? -5.880 -8.420 18.395 1.00 90.00 90 ALA A C 1
ATOM 732 O O . ALA A 1 90 ? -5.357 -9.280 17.700 1.00 90.00 90 ALA A O 1
ATOM 733 N N . ILE A 1 91 ? -5.801 -7.130 18.060 1.00 91.50 91 ILE A N 1
ATOM 734 C CA . ILE A 1 91 ? -5.033 -6.686 16.888 1.00 91.50 91 ILE A CA 1
ATOM 735 C C . ILE A 1 91 ? -3.531 -6.897 17.116 1.00 91.50 91 ILE A C 1
ATOM 737 O O . ILE A 1 91 ? -2.823 -7.324 16.208 1.00 91.50 91 ILE A O 1
ATOM 741 N N . SER A 1 92 ? -3.033 -6.647 18.329 1.00 89.62 92 SER A N 1
ATOM 742 C CA . SER A 1 92 ? -1.606 -6.800 18.638 1.00 89.62 92 SER A CA 1
ATOM 743 C C . SER A 1 92 ? -1.093 -8.244 18.620 1.00 89.62 92 SER A C 1
ATOM 745 O O . SER A 1 92 ? 0.117 -8.429 18.611 1.00 89.62 92 SER A O 1
ATOM 747 N N . THR A 1 93 ? -1.976 -9.250 18.603 1.00 91.62 93 THR A N 1
ATOM 748 C CA . THR A 1 93 ? -1.581 -10.667 18.493 1.00 91.62 93 THR A CA 1
ATOM 749 C C . THR A 1 93 ? -1.403 -11.146 17.054 1.00 91.62 93 THR A C 1
ATOM 751 O O . THR A 1 93 ? -0.964 -12.273 16.856 1.00 91.62 93 THR A O 1
ATOM 754 N N . LEU A 1 94 ? -1.774 -10.340 16.053 1.00 92.31 94 LEU A N 1
ATOM 755 C CA . LEU A 1 94 ? -1.533 -10.677 14.648 1.00 92.31 94 LEU A CA 1
ATOM 756 C C . LEU A 1 94 ? -0.028 -10.637 14.336 1.00 92.31 94 LEU A C 1
ATOM 758 O O . LEU A 1 94 ? 0.751 -10.007 15.052 1.00 92.31 94 LEU A O 1
ATOM 762 N N . GLU A 1 95 ? 0.384 -11.292 13.254 1.00 92.62 95 GLU A N 1
ATOM 763 C CA . GLU A 1 95 ? 1.766 -11.225 12.781 1.00 92.62 95 GLU A CA 1
ATOM 764 C C . GLU A 1 95 ? 1.978 -9.976 11.914 1.00 92.62 95 GLU A C 1
ATOM 766 O O . GLU A 1 95 ? 1.084 -9.574 11.168 1.00 92.62 95 GLU A O 1
ATOM 771 N N . TYR A 1 96 ? 3.152 -9.344 11.989 1.00 90.25 96 TYR A N 1
ATOM 772 C CA . TYR A 1 96 ? 3.400 -8.087 11.284 1.00 90.25 96 TYR A CA 1
ATOM 773 C C . TYR A 1 96 ? 4.756 -8.030 10.607 1.00 90.25 96 TYR A C 1
ATOM 775 O O . TYR A 1 96 ? 5.784 -8.347 11.202 1.00 90.25 96 TYR A O 1
ATOM 783 N N . THR A 1 97 ? 4.752 -7.508 9.386 1.00 87.19 97 THR A N 1
ATOM 784 C CA . THR A 1 97 ? 5.960 -7.171 8.638 1.00 87.19 97 THR A CA 1
ATOM 785 C C . THR A 1 97 ? 6.248 -5.678 8.791 1.00 87.19 97 THR A C 1
ATOM 787 O O . THR A 1 97 ? 5.347 -4.834 8.779 1.00 87.19 97 THR A O 1
ATOM 790 N N . THR A 1 98 ? 7.519 -5.324 8.989 1.00 76.94 98 THR A N 1
ATOM 791 C CA . THR A 1 98 ? 7.918 -3.916 9.091 1.00 76.94 98 THR A CA 1
ATOM 792 C C . THR A 1 98 ? 7.838 -3.249 7.724 1.00 76.94 98 THR A C 1
ATOM 794 O O . THR A 1 98 ? 8.061 -3.874 6.694 1.00 76.94 98 THR A O 1
ATOM 797 N N . TYR A 1 99 ? 7.593 -1.941 7.689 1.00 74.62 99 TYR A N 1
ATOM 798 C CA . TYR A 1 99 ? 7.525 -1.226 6.414 1.00 74.62 99 TYR A CA 1
ATOM 799 C C . TYR A 1 99 ? 8.806 -1.385 5.567 1.00 74.62 99 TYR A C 1
ATOM 801 O O . TYR A 1 99 ? 8.731 -1.526 4.351 1.00 74.62 99 TYR A O 1
ATOM 809 N N . ASN A 1 100 ? 9.982 -1.444 6.202 1.00 71.44 100 ASN A N 1
ATOM 810 C CA . ASN A 1 100 ? 11.260 -1.644 5.507 1.00 71.44 100 ASN A CA 1
ATOM 811 C C . ASN A 1 100 ? 11.373 -3.031 4.851 1.00 71.44 100 ASN A C 1
ATOM 813 O O . ASN A 1 100 ? 11.982 -3.160 3.789 1.00 71.44 100 ASN A O 1
ATOM 817 N N . SER A 1 101 ? 10.763 -4.057 5.449 1.00 75.81 101 SER A N 1
ATOM 818 C CA . SER A 1 101 ? 10.716 -5.404 4.864 1.00 75.81 101 SER A CA 1
ATOM 819 C C . SER A 1 101 ? 9.651 -5.542 3.770 1.00 75.81 101 SER A C 1
ATOM 821 O O . SER A 1 101 ? 9.739 -6.454 2.958 1.00 75.81 101 SER A O 1
ATOM 823 N N . LEU A 1 102 ? 8.724 -4.582 3.650 1.00 79.50 102 LEU A N 1
ATOM 824 C CA . LEU A 1 102 ? 7.817 -4.444 2.500 1.00 79.50 102 LEU A CA 1
ATOM 825 C C . LEU A 1 102 ? 8.459 -3.731 1.301 1.00 79.50 102 LEU A C 1
ATOM 827 O O . LEU A 1 102 ? 7.766 -3.404 0.340 1.00 79.50 102 LEU A O 1
ATOM 831 N N . SER A 1 103 ? 9.766 -3.459 1.331 1.00 71.31 103 SER A N 1
ATOM 832 C CA . SER A 1 103 ? 10.475 -2.785 0.233 1.00 71.31 103 SER A CA 1
ATOM 833 C C . SER A 1 103 ? 10.342 -3.504 -1.114 1.00 71.31 103 SER A C 1
ATOM 835 O O . SER A 1 103 ? 10.482 -2.868 -2.160 1.00 71.31 103 SER A O 1
ATOM 837 N N . PHE A 1 104 ? 10.004 -4.796 -1.097 1.00 80.94 104 PHE A N 1
ATOM 838 C CA . PHE A 1 104 ? 9.687 -5.578 -2.279 1.00 80.94 104 PHE A CA 1
ATOM 839 C C . PHE A 1 104 ? 8.282 -6.187 -2.191 1.00 80.94 104 PHE A C 1
ATOM 841 O O . PHE A 1 104 ? 8.014 -7.060 -1.369 1.00 80.94 104 PHE A O 1
ATOM 848 N N . ILE A 1 105 ? 7.393 -5.755 -3.088 1.00 86.88 105 ILE A N 1
ATOM 849 C CA . ILE A 1 105 ? 6.114 -6.418 -3.355 1.00 86.88 105 ILE A CA 1
ATOM 850 C C . ILE A 1 105 ? 6.148 -6.913 -4.795 1.00 86.88 105 ILE A C 1
ATOM 852 O O . ILE A 1 105 ? 6.384 -6.138 -5.724 1.00 86.88 105 ILE A O 1
ATOM 856 N N . GLU A 1 106 ? 5.894 -8.207 -4.967 1.00 85.12 106 GLU A N 1
ATOM 857 C CA . GLU A 1 106 ? 5.885 -8.844 -6.276 1.00 85.12 106 GLU A CA 1
ATOM 858 C C . GLU A 1 106 ? 4.822 -8.198 -7.193 1.00 85.12 106 GLU A C 1
ATOM 860 O O . GLU A 1 106 ? 3.641 -8.128 -6.820 1.00 85.12 106 GLU A O 1
ATOM 865 N N . PRO A 1 107 ? 5.212 -7.704 -8.383 1.00 86.62 107 PRO A N 1
ATOM 866 C CA . PRO A 1 107 ? 4.278 -7.127 -9.344 1.00 86.62 107 PRO A CA 1
ATOM 867 C C . PRO A 1 107 ? 3.185 -8.111 -9.764 1.00 86.62 107 PRO A C 1
ATOM 869 O O . PRO A 1 107 ? 3.423 -9.310 -9.864 1.00 86.62 107 PRO A O 1
ATOM 872 N N . ASN A 1 108 ? 1.999 -7.597 -10.089 1.00 86.00 108 ASN A N 1
ATOM 873 C CA . ASN A 1 108 ? 0.867 -8.363 -10.626 1.00 86.00 108 ASN A CA 1
ATOM 874 C C . ASN A 1 108 ? 0.345 -9.493 -9.718 1.00 86.00 108 ASN A C 1
ATOM 876 O O . ASN A 1 108 ? -0.434 -10.329 -10.171 1.00 86.00 108 ASN A O 1
ATOM 880 N N . LYS A 1 109 ? 0.734 -9.519 -8.439 1.00 89.31 109 LYS A N 1
ATOM 881 C CA . LYS A 1 109 ? 0.319 -10.564 -7.494 1.00 89.31 109 LYS A CA 1
ATOM 882 C C . LYS A 1 109 ? -0.895 -10.179 -6.664 1.00 89.31 109 LYS A C 1
ATOM 884 O O . LYS A 1 109 ? -1.793 -10.994 -6.465 1.00 89.31 109 LYS A O 1
ATOM 889 N N . TYR A 1 110 ? -0.934 -8.929 -6.208 1.00 91.56 110 TYR A N 1
ATOM 890 C CA . TYR A 1 110 ? -1.938 -8.462 -5.259 1.00 91.56 110 TYR A CA 1
ATOM 891 C C . TYR A 1 110 ? -2.862 -7.405 -5.855 1.00 91.56 110 TYR A C 1
ATOM 893 O O . TYR A 1 110 ? -2.443 -6.577 -6.665 1.00 91.56 110 TYR A O 1
ATOM 901 N N . TYR A 1 111 ? -4.113 -7.399 -5.411 1.00 90.75 111 TYR A N 1
ATOM 902 C CA . TYR A 1 111 ? -5.088 -6.361 -5.713 1.00 90.75 111 TYR A CA 1
ATOM 903 C C . TYR A 1 111 ? -5.906 -6.053 -4.459 1.00 90.75 111 TYR A C 1
ATOM 905 O O . TYR A 1 111 ? -6.648 -6.901 -3.971 1.00 90.75 111 TYR A O 1
ATOM 913 N N . PHE A 1 112 ? -5.773 -4.833 -3.939 1.00 90.62 112 PHE A N 1
ATOM 914 C CA . PHE A 1 112 ? -6.538 -4.357 -2.787 1.00 90.62 112 PHE A CA 1
ATOM 915 C C . PHE A 1 112 ? -7.475 -3.231 -3.239 1.00 90.62 112 PHE A C 1
ATOM 917 O O . PHE A 1 112 ? -7.012 -2.104 -3.424 1.00 90.62 112 PHE A O 1
ATOM 924 N N . PRO A 1 113 ? -8.784 -3.501 -3.409 1.00 86.38 113 PRO A N 1
ATOM 925 C CA . PRO A 1 113 ? -9.758 -2.498 -3.849 1.00 86.38 113 PRO A CA 1
ATOM 926 C C . PRO A 1 113 ? -9.865 -1.288 -2.915 1.00 86.38 113 PRO A C 1
ATOM 928 O O . PRO A 1 113 ? -10.323 -0.227 -3.322 1.00 86.38 113 PRO A O 1
ATOM 931 N N . SER A 1 114 ? -9.462 -1.455 -1.654 1.00 86.88 114 SER A N 1
ATOM 932 C CA . SER A 1 114 ? -9.475 -0.413 -0.634 1.00 86.88 114 SER A CA 1
ATOM 933 C C . SER A 1 114 ? -8.296 0.562 -0.715 1.00 86.88 114 SER A C 1
ATOM 935 O O . SER A 1 114 ? -8.266 1.514 0.060 1.00 86.88 114 SER A O 1
ATOM 937 N N . LEU A 1 115 ? -7.325 0.348 -1.609 1.00 88.69 115 LEU A N 1
ATOM 938 C CA . LEU A 1 115 ? -6.155 1.213 -1.780 1.00 88.69 115 LEU A CA 1
ATOM 939 C C . LEU A 1 115 ? -6.286 2.158 -2.981 1.00 88.69 115 LEU A C 1
ATOM 941 O O . LEU A 1 115 ? -7.058 1.933 -3.909 1.00 88.69 115 LEU A O 1
ATOM 945 N N . GLU A 1 116 ? -5.481 3.222 -2.968 1.00 87.19 116 GLU A N 1
ATOM 946 C CA . GLU A 1 116 ? -5.439 4.217 -4.042 1.00 87.19 116 GLU A CA 1
ATOM 947 C C . GLU A 1 116 ? -4.768 3.634 -5.294 1.00 87.19 116 GLU A C 1
ATOM 949 O O . GLU A 1 116 ? -3.608 3.214 -5.231 1.00 87.19 116 GLU A O 1
ATOM 954 N N . LEU A 1 117 ? -5.479 3.642 -6.426 1.00 87.56 117 LEU A N 1
ATOM 955 C CA . LEU A 1 117 ? -4.944 3.269 -7.735 1.00 87.56 117 LEU A CA 1
ATOM 956 C C . LEU A 1 117 ? -4.483 4.518 -8.494 1.00 87.56 117 LEU A C 1
ATOM 958 O O . LEU A 1 117 ? -5.274 5.406 -8.796 1.00 87.56 117 LEU A O 1
ATOM 962 N N . ASN A 1 118 ? -3.201 4.563 -8.841 1.00 87.81 118 ASN A N 1
ATOM 963 C CA . ASN A 1 118 ? -2.582 5.626 -9.624 1.00 87.81 118 ASN A CA 1
ATOM 964 C C . ASN A 1 118 ? -2.187 5.091 -11.003 1.00 87.81 118 ASN A C 1
ATOM 966 O O . ASN A 1 118 ? -1.491 4.088 -11.080 1.00 87.81 118 ASN A O 1
ATOM 970 N N . LEU A 1 119 ? -2.602 5.751 -12.085 1.00 85.94 119 LEU A N 1
ATOM 971 C CA . LEU A 1 119 ? -2.332 5.298 -13.461 1.00 85.94 119 LEU A CA 1
ATOM 972 C C . LEU A 1 119 ? -1.184 6.046 -14.152 1.00 85.94 119 LEU A C 1
ATOM 974 O O . LEU A 1 119 ? -0.882 5.785 -15.309 1.00 85.94 119 LEU A O 1
ATOM 978 N N . ASN A 1 120 ? -0.506 6.933 -13.427 1.00 87.31 120 ASN A N 1
ATOM 979 C CA . ASN A 1 120 ? 0.621 7.734 -13.905 1.00 87.31 120 ASN A CA 1
ATOM 980 C C . ASN A 1 120 ? 1.942 7.263 -13.272 1.00 87.31 120 ASN A C 1
ATOM 982 O O . ASN A 1 120 ? 2.829 8.063 -12.967 1.00 87.31 120 ASN A O 1
ATOM 986 N N . GLY A 1 121 ? 2.052 5.960 -13.006 1.00 91.62 121 GLY A N 1
ATOM 987 C CA . GLY A 1 121 ? 3.224 5.354 -12.397 1.00 91.62 121 GLY A CA 1
ATOM 988 C C . GLY A 1 121 ? 4.375 5.134 -13.374 1.00 91.62 121 GLY A C 1
ATOM 989 O O . GLY A 1 121 ? 4.211 5.099 -14.593 1.00 91.62 121 GLY A O 1
ATOM 990 N N . PHE A 1 122 ? 5.559 4.931 -12.813 1.00 92.50 122 PHE A N 1
ATOM 991 C CA . PHE A 1 122 ? 6.787 4.611 -13.525 1.00 92.50 122 PHE A CA 1
ATOM 992 C C . PHE A 1 122 ? 7.350 3.285 -13.007 1.00 92.50 122 PHE A C 1
ATOM 994 O O . PHE A 1 122 ? 7.352 3.055 -11.796 1.00 92.50 122 PHE A O 1
ATOM 1001 N N . LYS A 1 123 ? 7.870 2.438 -13.902 1.00 91.62 123 LYS A N 1
ATOM 1002 C CA . LYS A 1 123 ? 8.558 1.178 -13.557 1.00 91.62 123 LYS A CA 1
ATOM 1003 C C . LYS A 1 123 ? 9.919 1.134 -14.231 1.00 91.62 123 LYS A C 1
ATOM 1005 O O . LYS A 1 123 ? 10.011 1.395 -15.431 1.00 91.62 123 LYS A O 1
ATOM 1010 N N . CYS A 1 124 ? 10.953 0.782 -13.479 1.00 90.75 124 CYS A N 1
ATOM 1011 C CA . CYS A 1 124 ? 12.270 0.517 -14.044 1.00 90.75 124 CYS A CA 1
ATOM 1012 C C . CYS A 1 124 ? 12.203 -0.669 -15.027 1.00 90.75 124 CYS A C 1
ATOM 1014 O O . CYS A 1 124 ? 11.421 -1.599 -14.825 1.00 90.75 124 CYS A O 1
ATOM 1016 N N . LEU A 1 125 ? 12.983 -0.628 -16.110 1.00 88.69 125 LEU A N 1
ATOM 1017 C CA . LEU A 1 125 ? 13.078 -1.761 -17.042 1.00 88.69 125 LEU A CA 1
ATOM 1018 C C . LEU A 1 125 ? 14.021 -2.859 -16.533 1.00 88.69 125 LEU A C 1
ATOM 1020 O O . LEU A 1 125 ? 13.787 -4.027 -16.817 1.00 88.69 125 LEU A O 1
ATOM 1024 N N . GLU A 1 126 ? 15.033 -2.484 -15.749 1.00 87.69 126 GLU A N 1
ATOM 1025 C CA . GLU A 1 126 ? 16.087 -3.385 -15.262 1.00 87.69 126 GLU A CA 1
ATOM 1026 C C . GLU A 1 126 ? 15.722 -4.092 -13.946 1.00 87.69 126 GLU A C 1
ATOM 1028 O O . GLU A 1 126 ? 16.297 -5.121 -13.600 1.00 87.69 126 GLU A O 1
ATOM 1033 N N . CYS A 1 127 ? 14.783 -3.540 -13.171 1.00 87.88 127 CYS A N 1
ATOM 1034 C CA . CYS A 1 127 ? 14.363 -4.123 -11.898 1.00 87.88 127 CYS A CA 1
ATOM 1035 C C . CYS A 1 127 ? 12.888 -3.842 -11.577 1.00 87.88 127 CYS A C 1
ATOM 1037 O O . CYS A 1 127 ? 12.174 -3.164 -12.314 1.00 87.88 127 CYS A O 1
ATOM 1039 N N . PHE A 1 128 ? 12.418 -4.351 -10.438 1.00 87.94 128 PHE A N 1
ATOM 1040 C CA . PHE A 1 128 ? 11.030 -4.198 -9.993 1.00 87.94 128 PHE A CA 1
ATOM 1041 C C . PHE A 1 128 ? 10.716 -2.858 -9.318 1.00 87.94 128 PHE A C 1
ATOM 1043 O O . PHE A 1 128 ? 9.603 -2.663 -8.831 1.00 87.94 128 PHE A O 1
ATOM 1050 N N . TYR A 1 129 ? 11.666 -1.921 -9.292 1.00 89.81 129 TYR A N 1
ATOM 1051 C CA . TYR A 1 129 ? 11.450 -0.615 -8.687 1.00 89.81 129 TYR A CA 1
ATOM 1052 C C . TYR A 1 129 ? 10.341 0.160 -9.409 1.00 89.81 129 TYR A C 1
ATOM 1054 O O . TYR A 1 129 ? 10.344 0.299 -10.639 1.00 89.81 129 TYR A O 1
ATOM 1062 N N . THR A 1 130 ? 9.412 0.713 -8.629 1.00 92.12 130 THR A N 1
ATOM 1063 C CA . THR A 1 130 ? 8.339 1.577 -9.125 1.00 92.12 130 THR A CA 1
ATOM 1064 C C . THR A 1 130 ? 8.310 2.902 -8.380 1.00 92.12 130 THR A C 1
ATOM 1066 O O . THR A 1 130 ? 8.769 3.018 -7.245 1.00 92.12 130 THR A O 1
ATOM 1069 N N . SER A 1 131 ? 7.775 3.932 -9.027 1.00 92.62 131 SER A N 1
ATOM 1070 C CA . SER A 1 131 ? 7.557 5.229 -8.398 1.00 92.62 131 SER A CA 1
ATOM 1071 C C . SER A 1 131 ? 6.416 5.972 -9.070 1.00 92.62 131 SER A C 1
ATOM 1073 O O . SER A 1 131 ? 6.150 5.780 -10.249 1.00 92.62 131 SER A O 1
ATOM 1075 N N . ILE A 1 132 ? 5.790 6.894 -8.347 1.00 92.50 132 ILE A N 1
ATOM 1076 C CA . ILE A 1 132 ? 4.838 7.864 -8.908 1.00 92.50 132 ILE A CA 1
ATOM 1077 C C . ILE A 1 132 ? 5.524 9.132 -9.445 1.00 92.50 132 ILE A C 1
ATOM 1079 O O . ILE A 1 132 ? 4.858 10.032 -9.945 1.00 92.50 132 ILE A O 1
ATOM 1083 N N . SER A 1 133 ? 6.849 9.254 -9.302 1.00 93.06 133 SER A N 1
ATOM 1084 C CA . SER A 1 133 ? 7.594 10.457 -9.683 1.00 93.06 133 SER A CA 1
ATOM 1085 C C . SER A 1 133 ? 8.677 10.155 -10.709 1.00 93.06 133 SER A C 1
ATOM 1087 O O . SER A 1 133 ? 9.600 9.381 -10.452 1.00 93.06 133 SER A O 1
ATOM 1089 N N . ASN A 1 134 ? 8.618 10.870 -11.836 1.00 92.69 134 ASN A N 1
ATOM 1090 C CA . ASN A 1 134 ? 9.632 10.829 -12.889 1.00 92.69 134 ASN A CA 1
ATOM 1091 C C . ASN A 1 134 ? 11.039 11.162 -12.346 1.00 92.69 134 ASN A C 1
ATOM 1093 O O . ASN A 1 134 ? 12.033 10.521 -12.680 1.00 92.69 134 ASN A O 1
ATOM 1097 N N . ASN A 1 135 ? 11.140 12.146 -11.451 1.00 93.19 135 ASN A N 1
ATOM 1098 C CA . ASN A 1 135 ? 12.432 12.523 -10.877 1.00 93.19 135 ASN A CA 1
ATOM 1099 C C . ASN A 1 135 ? 13.007 11.411 -9.994 1.00 93.19 135 ASN A C 1
ATOM 1101 O O . ASN A 1 135 ? 14.217 11.193 -9.999 1.00 93.19 135 ASN A O 1
ATOM 1105 N N . ILE A 1 136 ? 12.153 10.697 -9.257 1.00 92.88 136 ILE A N 1
ATOM 1106 C CA . ILE A 1 136 ? 12.582 9.606 -8.377 1.00 92.88 136 ILE A CA 1
ATOM 1107 C C . ILE A 1 136 ? 13.040 8.400 -9.202 1.00 92.88 136 ILE A C 1
ATOM 1109 O O . ILE A 1 136 ? 14.133 7.897 -8.957 1.00 92.88 136 ILE A O 1
ATOM 1113 N N . ILE A 1 137 ? 12.276 7.981 -10.219 1.00 92.69 137 ILE A N 1
ATOM 1114 C CA . ILE A 1 137 ? 12.673 6.850 -11.074 1.00 92.69 137 ILE A CA 1
ATOM 1115 C C . ILE A 1 137 ? 13.986 7.134 -11.818 1.00 92.69 137 ILE A C 1
ATOM 1117 O O . ILE A 1 137 ? 14.853 6.269 -11.890 1.00 92.69 137 ILE A O 1
ATOM 1121 N N . ARG A 1 138 ? 14.200 8.371 -12.289 1.00 91.31 138 ARG A N 1
ATOM 1122 C CA . ARG A 1 138 ? 15.472 8.775 -12.913 1.00 91.31 138 ARG A CA 1
ATOM 1123 C C . ARG A 1 138 ? 16.641 8.717 -11.935 1.00 91.31 138 ARG A C 1
ATOM 1125 O O . ARG A 1 138 ? 17.709 8.241 -12.304 1.00 91.31 138 ARG A O 1
ATOM 1132 N N . LYS A 1 139 ? 16.447 9.183 -10.697 1.00 92.06 139 LYS A N 1
ATOM 1133 C CA . LYS A 1 139 ? 17.470 9.082 -9.644 1.00 92.06 139 LYS A CA 1
ATOM 1134 C C . LYS A 1 139 ? 17.810 7.627 -9.337 1.00 92.06 139 LYS A C 1
ATOM 1136 O O . LYS A 1 139 ? 18.989 7.303 -9.276 1.00 92.06 139 LYS A O 1
ATOM 1141 N N . HIS A 1 140 ? 16.800 6.771 -9.191 1.00 92.31 140 HIS A N 1
ATOM 1142 C CA . HIS A 1 140 ? 16.990 5.337 -8.992 1.00 92.31 140 HIS A CA 1
ATOM 1143 C C . HIS A 1 140 ? 17.811 4.721 -10.132 1.00 92.31 140 HIS A C 1
ATOM 1145 O O . HIS A 1 140 ? 18.826 4.094 -9.868 1.00 92.31 140 HIS A O 1
ATOM 1151 N N . ILE A 1 141 ? 17.450 4.977 -11.391 1.00 91.56 141 ILE A N 1
ATOM 1152 C CA . ILE A 1 141 ? 18.161 4.418 -12.551 1.00 91.56 141 ILE A CA 1
ATOM 1153 C C . ILE A 1 141 ? 19.617 4.874 -12.614 1.00 91.56 141 ILE A C 1
ATOM 1155 O O . ILE A 1 141 ? 20.512 4.063 -12.844 1.00 91.56 141 ILE A O 1
ATOM 1159 N N . ASN A 1 142 ? 19.867 6.161 -12.378 1.00 88.62 142 ASN A N 1
ATOM 1160 C CA . ASN A 1 142 ? 21.227 6.686 -12.362 1.00 88.62 142 ASN A CA 1
ATOM 1161 C C . ASN A 1 142 ? 22.062 6.060 -11.235 1.00 88.62 142 ASN A C 1
ATOM 1163 O O . ASN A 1 142 ? 23.241 5.800 -11.440 1.00 88.62 142 ASN A O 1
ATOM 1167 N N . LYS A 1 143 ? 21.455 5.838 -10.062 1.00 92.06 143 LYS A N 1
ATOM 1168 C CA . LYS A 1 143 ? 22.135 5.332 -8.866 1.00 92.06 143 LYS A CA 1
ATOM 1169 C C . LYS A 1 143 ? 22.372 3.819 -8.914 1.00 92.06 143 LYS A C 1
ATOM 1171 O O . LYS A 1 143 ? 23.478 3.375 -8.649 1.00 92.06 143 LYS A O 1
ATOM 1176 N N . GLU A 1 144 ? 21.342 3.046 -9.241 1.00 90.69 144 GLU A N 1
ATOM 1177 C CA . GLU A 1 144 ? 21.346 1.581 -9.122 1.00 90.69 144 GLU A CA 1
ATOM 1178 C C . GLU A 1 144 ? 21.754 0.882 -10.429 1.00 90.69 144 GLU A C 1
ATOM 1180 O O . GLU A 1 144 ? 22.273 -0.231 -10.402 1.00 90.69 144 GLU A O 1
ATOM 1185 N N . HIS A 1 145 ? 21.552 1.525 -11.586 1.00 87.75 145 HIS A N 1
ATOM 1186 C CA . HIS A 1 145 ? 21.846 0.929 -12.897 1.00 87.75 145 HIS A CA 1
ATOM 1187 C C . HIS A 1 145 ? 22.955 1.654 -13.671 1.00 87.75 145 HIS A C 1
ATOM 1189 O O . HIS A 1 145 ? 23.343 1.197 -14.742 1.00 87.75 145 HIS A O 1
ATOM 1195 N N . ASN A 1 146 ? 23.488 2.770 -13.154 1.00 82.50 146 ASN A N 1
ATOM 1196 C CA . ASN A 1 146 ? 24.534 3.576 -13.803 1.00 82.50 146 ASN A CA 1
ATOM 1197 C C . ASN A 1 146 ? 24.211 3.978 -15.258 1.00 82.50 146 ASN A C 1
ATOM 1199 O O . ASN A 1 146 ? 25.112 4.259 -16.052 1.00 82.50 146 ASN A O 1
ATOM 1203 N N . ILE A 1 147 ? 22.925 4.038 -15.625 1.00 76.62 147 ILE A N 1
ATOM 1204 C CA . ILE A 1 147 ? 22.494 4.445 -16.965 1.00 76.62 147 ILE A CA 1
ATOM 1205 C C . ILE A 1 147 ? 22.509 5.971 -17.012 1.00 76.62 147 ILE A C 1
ATOM 1207 O O . ILE A 1 147 ? 21.496 6.645 -16.829 1.00 76.62 147 ILE A O 1
ATOM 1211 N N . ILE A 1 148 ? 23.690 6.534 -17.248 1.00 65.75 148 ILE A N 1
ATOM 1212 C CA . ILE A 1 148 ? 23.838 7.955 -17.546 1.00 65.75 148 ILE A CA 1
ATOM 1213 C C . ILE A 1 148 ? 23.163 8.180 -18.897 1.00 65.75 148 ILE A C 1
ATOM 1215 O O . ILE A 1 148 ? 23.519 7.547 -19.889 1.00 65.75 148 ILE A O 1
ATOM 1219 N N . GLY A 1 149 ? 22.144 9.041 -18.933 1.00 60.78 149 GLY A N 1
ATOM 1220 C CA . GLY A 1 149 ? 21.394 9.324 -20.153 1.00 60.78 149 GLY A CA 1
ATOM 1221 C C . GLY A 1 149 ? 22.319 9.803 -21.271 1.00 60.78 149 GLY A C 1
ATOM 1222 O O . GLY A 1 149 ? 22.666 10.981 -21.328 1.00 60.78 149 GLY A O 1
ATOM 1223 N N . ASN A 1 150 ? 22.705 8.896 -22.170 1.00 53.38 150 ASN A N 1
ATOM 1224 C CA . ASN A 1 150 ? 23.419 9.250 -23.387 1.00 53.38 150 ASN A CA 1
ATOM 1225 C C . ASN A 1 150 ? 22.511 10.175 -24.197 1.00 53.38 150 ASN A C 1
ATOM 1227 O O . ASN A 1 150 ? 21.411 9.777 -24.587 1.00 53.38 150 ASN A O 1
ATOM 1231 N N . LYS A 1 151 ? 22.977 11.405 -24.446 1.00 54.31 151 LYS A N 1
ATOM 1232 C CA . LYS A 1 151 ? 22.228 12.533 -25.038 1.00 54.31 151 LYS A CA 1
ATOM 1233 C C . LYS A 1 151 ? 21.689 12.302 -26.471 1.00 54.31 151 LYS A C 1
ATOM 1235 O O . LYS A 1 151 ? 21.301 13.259 -27.124 1.00 54.31 151 LYS A O 1
ATOM 1240 N N . GLY A 1 152 ? 21.622 11.063 -26.965 1.00 56.53 152 GLY A N 1
ATOM 1241 C CA . GLY A 1 152 ? 21.191 10.734 -28.329 1.00 56.53 152 GLY A CA 1
ATOM 1242 C C . GLY A 1 152 ? 20.226 9.551 -28.488 1.00 56.53 152 GLY A C 1
ATOM 1243 O O . GLY A 1 152 ? 19.668 9.393 -29.571 1.00 56.53 152 GLY A O 1
ATOM 1244 N N . LYS A 1 153 ? 19.971 8.720 -27.461 1.00 56.84 153 LYS A N 1
ATOM 1245 C CA . LYS A 1 153 ? 19.026 7.587 -27.582 1.00 56.84 153 LYS A CA 1
ATOM 1246 C C . LYS A 1 153 ? 17.658 7.949 -26.994 1.00 56.84 153 LYS A C 1
ATOM 1248 O O . LYS A 1 153 ? 17.536 8.237 -25.812 1.00 56.84 153 LYS A O 1
ATOM 1253 N N . LYS A 1 154 ? 16.614 7.895 -27.834 1.00 59.38 154 LYS A N 1
ATOM 1254 C CA . LYS A 1 154 ? 15.213 8.238 -27.499 1.00 59.38 154 LYS A CA 1
ATOM 1255 C C . LYS A 1 154 ? 14.513 7.260 -26.536 1.00 59.38 154 LYS A C 1
ATOM 1257 O O . LYS A 1 154 ? 13.364 7.506 -26.182 1.00 59.38 154 LYS A O 1
ATOM 1262 N N . SER A 1 155 ? 15.148 6.153 -26.145 1.00 67.81 155 SER A N 1
ATOM 1263 C CA . SER A 1 155 ? 14.513 5.169 -25.260 1.00 67.81 155 SER A CA 1
ATOM 1264 C C . SER A 1 155 ? 14.674 5.587 -23.801 1.00 67.81 155 SER A C 1
ATOM 1266 O O . SER A 1 155 ? 15.796 5.730 -23.316 1.00 67.81 155 SER A O 1
ATOM 1268 N N . THR A 1 156 ? 13.562 5.807 -23.099 1.00 76.94 156 THR A N 1
ATOM 1269 C CA . THR A 1 156 ? 13.596 6.019 -21.651 1.00 76.94 156 THR A CA 1
ATOM 1270 C C . THR A 1 156 ? 13.846 4.679 -20.951 1.00 76.94 156 THR A C 1
ATOM 1272 O O . THR A 1 1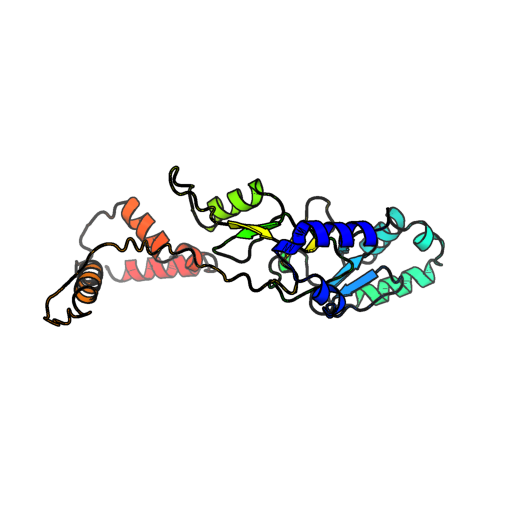56 ? 13.125 3.729 -21.243 1.00 76.94 156 THR A O 1
ATOM 1275 N N . PRO A 1 157 ? 14.792 4.583 -19.994 1.00 87.00 157 PRO A N 1
ATOM 1276 C CA . PRO A 1 157 ? 15.127 3.334 -19.283 1.00 87.00 157 PRO A CA 1
ATOM 1277 C C . PRO A 1 157 ? 14.049 2.877 -18.273 1.00 87.00 157 PRO A C 1
ATOM 1279 O O . PRO A 1 157 ? 14.318 2.161 -17.312 1.00 87.00 157 PRO A O 1
ATOM 1282 N N . TYR A 1 158 ? 12.815 3.335 -18.459 1.00 89.19 158 TYR A N 1
ATOM 1283 C CA . TYR A 1 158 ? 11.659 3.037 -17.632 1.00 89.19 158 TYR A CA 1
ATOM 1284 C C . TYR A 1 158 ? 10.387 3.119 -18.469 1.00 89.19 158 TYR A C 1
ATOM 1286 O O . TYR A 1 158 ? 10.297 3.872 -19.446 1.00 89.19 158 TYR A O 1
ATOM 1294 N N . LEU A 1 159 ? 9.388 2.370 -18.028 1.00 87.69 159 LEU A N 1
ATOM 1295 C CA . LEU A 1 159 ? 8.023 2.455 -18.517 1.00 87.69 159 LEU A CA 1
ATOM 1296 C C . LEU A 1 159 ? 7.274 3.580 -17.798 1.00 87.69 159 LEU A C 1
ATOM 1298 O O . LEU A 1 159 ? 7.525 3.853 -16.621 1.00 87.69 159 LEU A O 1
ATOM 1302 N N . LYS A 1 160 ? 6.350 4.215 -18.518 1.00 89.31 160 LYS A N 1
ATOM 1303 C CA . LYS A 1 160 ? 5.475 5.294 -18.037 1.00 89.31 160 LYS A CA 1
ATOM 1304 C C . LYS A 1 160 ? 4.026 4.826 -18.002 1.00 89.31 160 LYS A C 1
ATOM 1306 O O . LYS A 1 160 ? 3.698 3.829 -18.643 1.00 89.31 160 LYS A O 1
ATOM 1311 N N . ASP A 1 161 ? 3.193 5.598 -17.311 1.00 86.19 161 ASP A N 1
ATOM 1312 C CA . ASP A 1 161 ? 1.742 5.418 -17.224 1.00 86.19 161 ASP A CA 1
ATOM 1313 C C . ASP A 1 161 ? 1.350 4.004 -16.753 1.00 86.19 161 ASP A C 1
ATOM 1315 O O . ASP A 1 161 ? 0.421 3.374 -17.258 1.00 86.19 161 ASP A O 1
ATOM 1319 N N . ILE A 1 162 ? 2.122 3.460 -15.809 1.00 85.69 162 ILE A N 1
ATOM 1320 C CA . ILE A 1 162 ? 1.858 2.145 -15.226 1.00 85.69 162 ILE A CA 1
ATOM 1321 C C . ILE A 1 162 ? 0.882 2.284 -14.058 1.00 85.69 162 ILE A C 1
ATOM 1323 O O . ILE A 1 162 ? 1.055 3.186 -13.233 1.00 85.69 162 ILE A O 1
ATOM 1327 N N . PRO A 1 163 ? -0.097 1.369 -13.922 1.00 88.19 163 PRO A N 1
ATOM 1328 C CA . PRO A 1 163 ? -0.914 1.290 -12.721 1.00 88.19 163 PRO A CA 1
ATOM 1329 C C . PRO A 1 163 ? -0.071 0.946 -11.501 1.00 88.19 163 PRO A C 1
ATOM 1331 O O . PRO A 1 163 ? 0.642 -0.056 -11.487 1.00 88.19 163 PRO A O 1
ATOM 1334 N N . LEU A 1 164 ? -0.222 1.725 -10.443 1.00 91.25 164 LEU A N 1
ATOM 1335 C CA . LEU A 1 164 ? 0.373 1.474 -9.144 1.00 91.25 164 LEU A CA 1
ATOM 1336 C C . LEU A 1 164 ? -0.702 1.566 -8.066 1.00 91.25 164 LEU A C 1
ATOM 1338 O O . LEU A 1 164 ? -1.417 2.563 -7.991 1.00 91.25 164 LEU A O 1
ATOM 1342 N N . LEU A 1 165 ? -0.784 0.553 -7.205 1.00 91.44 165 LEU A N 1
ATOM 1343 C CA . LEU A 1 165 ? -1.454 0.694 -5.917 1.00 91.44 165 LEU A CA 1
ATOM 1344 C C . LEU A 1 165 ? -0.496 1.347 -4.932 1.00 91.44 165 LEU A C 1
ATOM 1346 O O . LEU A 1 165 ? 0.681 0.986 -4.876 1.00 91.44 165 LEU A O 1
ATOM 1350 N N . ILE A 1 166 ? -1.006 2.307 -4.163 1.00 90.56 166 ILE A N 1
ATOM 1351 C CA . ILE A 1 166 ? -0.215 3.064 -3.195 1.00 90.56 166 ILE A CA 1
ATOM 1352 C C . ILE A 1 166 ? -0.634 2.687 -1.780 1.00 90.56 166 ILE A C 1
ATOM 1354 O O . ILE A 1 166 ? -1.781 2.872 -1.375 1.00 90.56 166 ILE A O 1
ATOM 1358 N N . ILE A 1 167 ? 0.346 2.244 -1.000 1.00 87.56 167 ILE A N 1
ATOM 1359 C CA . ILE A 1 167 ? 0.248 2.082 0.444 1.00 87.56 167 ILE A CA 1
ATOM 1360 C C . ILE A 1 167 ? 0.986 3.246 1.105 1.00 87.56 167 ILE A C 1
ATOM 1362 O O . ILE A 1 167 ? 2.200 3.396 0.951 1.00 87.56 167 ILE A O 1
ATOM 1366 N N . LYS A 1 168 ? 0.261 4.088 1.848 1.00 88.75 168 LYS A N 1
ATOM 1367 C CA . LYS A 1 168 ? 0.874 5.161 2.646 1.00 88.75 168 LYS A CA 1
ATOM 1368 C C . LYS A 1 168 ? 1.364 4.576 3.970 1.00 88.75 168 LYS A C 1
ATOM 1370 O O . LYS A 1 168 ? 0.589 3.942 4.685 1.00 88.75 168 LYS A O 1
ATOM 1375 N N . GLY A 1 169 ? 2.634 4.790 4.287 1.00 82.12 169 GLY A N 1
ATOM 1376 C CA . GLY A 1 169 ? 3.220 4.436 5.572 1.00 82.12 169 GLY A CA 1
ATOM 1377 C C . GLY A 1 169 ? 2.697 5.315 6.711 1.00 82.12 169 GLY A C 1
ATOM 1378 O O . GLY A 1 169 ? 1.792 6.135 6.544 1.00 82.12 169 GLY A O 1
ATOM 1379 N N . LEU A 1 170 ? 3.280 5.131 7.896 1.00 70.12 170 LEU A N 1
ATOM 1380 C CA . LEU A 1 170 ? 2.944 5.911 9.096 1.00 70.12 170 LEU A CA 1
ATOM 1381 C C . LEU A 1 170 ? 3.294 7.396 8.941 1.00 70.12 170 LEU A C 1
ATOM 1383 O O . LEU A 1 170 ? 2.596 8.261 9.478 1.00 70.12 170 LEU A O 1
ATOM 1387 N N . ASP A 1 171 ? 4.348 7.678 8.176 1.00 75.00 171 ASP A N 1
ATOM 1388 C CA . ASP A 1 171 ? 4.816 9.025 7.893 1.00 75.00 171 ASP A CA 1
ATOM 1389 C C . ASP A 1 171 ? 4.314 9.497 6.533 1.00 75.00 171 ASP A C 1
ATOM 1391 O O . ASP A 1 171 ? 4.227 8.743 5.568 1.00 75.00 171 ASP A O 1
ATOM 1395 N N . LYS A 1 172 ? 4.032 10.798 6.416 1.00 68.25 172 LYS A N 1
ATOM 1396 C CA . LYS A 1 172 ? 3.526 11.389 5.163 1.00 68.25 172 LYS A CA 1
ATOM 1397 C C . LYS A 1 172 ? 4.477 11.193 3.971 1.00 68.25 172 LYS A C 1
ATOM 1399 O O . LYS A 1 172 ? 4.035 11.270 2.823 1.00 68.25 172 LYS A O 1
ATOM 1404 N N . SER A 1 173 ? 5.766 10.999 4.244 1.00 72.12 173 SER A N 1
ATOM 1405 C CA . SER A 1 173 ? 6.829 10.815 3.255 1.00 72.12 173 SER A CA 1
ATOM 1406 C C . SER A 1 173 ? 7.031 9.358 2.838 1.00 72.12 173 SER A C 1
ATOM 1408 O O . SER A 1 173 ? 7.607 9.125 1.777 1.00 72.12 173 SER A O 1
ATOM 1410 N N . THR A 1 174 ? 6.559 8.383 3.620 1.00 80.62 174 THR A N 1
ATOM 1411 C CA . THR A 1 174 ? 6.731 6.965 3.301 1.00 80.62 174 THR A CA 1
ATOM 1412 C C . THR A 1 174 ? 5.548 6.488 2.467 1.00 80.62 174 THR A C 1
ATOM 1414 O O . THR A 1 174 ? 4.399 6.468 2.905 1.00 80.62 174 THR A O 1
ATOM 1417 N N . LYS A 1 175 ? 5.819 6.167 1.202 1.00 86.31 175 LYS A N 1
ATOM 1418 C CA . LYS A 1 175 ? 4.841 5.590 0.279 1.00 86.31 175 LYS A CA 1
ATOM 1419 C C . LYS A 1 175 ? 5.468 4.400 -0.413 1.00 86.31 175 LYS A C 1
ATOM 1421 O O . LYS A 1 175 ? 6.583 4.504 -0.922 1.00 86.31 175 LYS A O 1
ATOM 1426 N N . LEU A 1 176 ? 4.744 3.295 -0.415 1.00 87.38 176 LEU A N 1
ATOM 1427 C CA . LEU A 1 176 ? 5.109 2.092 -1.129 1.00 87.38 176 LEU A CA 1
ATOM 1428 C C . LEU A 1 176 ? 4.153 1.982 -2.303 1.00 87.38 176 LEU A C 1
ATOM 1430 O O . LEU A 1 176 ? 2.940 2.108 -2.131 1.00 87.38 176 LEU A O 1
ATOM 1434 N N . SER A 1 177 ? 4.702 1.787 -3.492 1.00 90.31 177 SER A N 1
ATOM 1435 C CA . SER A 1 177 ? 3.922 1.553 -4.696 1.00 90.31 177 SER A CA 1
ATOM 1436 C C . SER A 1 177 ? 4.287 0.211 -5.296 1.00 90.31 177 SER A C 1
ATOM 1438 O O . SER A 1 177 ? 5.454 -0.178 -5.289 1.00 90.31 177 SER A O 1
ATOM 1440 N N . PHE A 1 178 ? 3.296 -0.487 -5.832 1.00 91.06 178 PHE A N 1
ATOM 1441 C CA . PHE A 1 178 ? 3.509 -1.732 -6.560 1.00 91.06 178 PHE A CA 1
ATOM 1442 C C . PHE A 1 178 ? 2.470 -1.887 -7.660 1.00 91.06 178 PHE A C 1
ATOM 1444 O O . PHE A 1 178 ? 1.392 -1.293 -7.607 1.00 91.06 178 PHE A O 1
ATOM 1451 N N . ILE A 1 179 ? 2.812 -2.684 -8.670 1.00 88.56 179 ILE A N 1
ATOM 1452 C CA . ILE A 1 179 ? 1.931 -2.941 -9.807 1.00 88.56 179 ILE A CA 1
ATOM 1453 C C . ILE A 1 179 ? 0.866 -3.951 -9.363 1.00 88.56 179 ILE A C 1
ATOM 1455 O O . ILE A 1 179 ? 1.229 -5.067 -8.981 1.00 88.56 179 ILE A O 1
ATOM 1459 N N . PRO A 1 180 ? -0.425 -3.589 -9.388 1.00 88.88 180 PRO A N 1
ATOM 1460 C CA . PRO A 1 180 ? -1.492 -4.493 -8.989 1.00 88.88 180 PRO A CA 1
ATOM 1461 C C . PRO A 1 180 ? -1.715 -5.627 -9.989 1.00 88.88 180 PRO A C 1
ATOM 1463 O O . PRO A 1 180 ? -1.410 -5.500 -11.173 1.00 88.88 180 PRO A O 1
ATOM 1466 N N . LYS A 1 181 ? -2.330 -6.714 -9.514 1.00 88.25 181 LYS A N 1
ATOM 1467 C CA . LYS A 1 181 ? -2.886 -7.798 -10.335 1.00 88.25 181 LYS A CA 1
ATOM 1468 C C . LYS A 1 181 ? -4.058 -7.266 -11.162 1.00 88.25 181 LYS A C 1
ATOM 1470 O O . LYS A 1 181 ? -5.209 -7.367 -10.746 1.00 88.25 181 LYS A O 1
ATOM 1475 N N . LEU A 1 182 ? -3.760 -6.663 -12.310 1.00 80.69 182 LEU A N 1
ATOM 1476 C CA . LEU A 1 182 ? -4.764 -6.150 -13.238 1.00 80.69 182 LEU A CA 1
ATOM 1477 C C . LEU A 1 182 ? -4.730 -6.911 -14.568 1.00 80.69 182 LEU A C 1
ATOM 1479 O O . LEU A 1 182 ? -3.647 -7.225 -15.061 1.00 80.69 182 LEU A O 1
ATOM 1483 N N . PRO A 1 183 ? -5.899 -7.166 -15.181 1.00 70.44 183 PRO A N 1
ATOM 1484 C CA . PRO A 1 183 ? -6.018 -7.694 -16.525 1.00 70.44 183 PRO A CA 1
ATOM 1485 C C . PRO A 1 183 ? -5.538 -6.612 -17.486 1.00 70.44 183 PRO A C 1
ATOM 1487 O O . PRO A 1 183 ? -6.275 -5.705 -17.890 1.00 70.44 183 PRO A O 1
ATOM 1490 N N . THR A 1 184 ? -4.262 -6.679 -17.832 1.00 67.38 184 THR A N 1
ATOM 1491 C CA . THR A 1 184 ? -3.730 -5.859 -18.904 1.00 67.38 184 THR A CA 1
ATOM 1492 C C . THR A 1 184 ? -4.342 -6.352 -20.208 1.00 67.38 184 THR A C 1
ATOM 1494 O O . THR A 1 184 ? -4.530 -7.556 -20.406 1.00 67.38 184 THR A O 1
ATOM 1497 N N . LYS A 1 185 ? -4.626 -5.441 -21.146 1.00 64.12 185 LYS A N 1
ATOM 1498 C CA . LYS A 1 185 ? -4.672 -5.860 -22.557 1.00 64.12 185 LYS A CA 1
ATOM 1499 C C . LYS A 1 185 ? -3.381 -6.627 -22.836 1.00 64.12 185 LYS A C 1
ATOM 1501 O O . LYS A 1 185 ? -2.393 -6.353 -22.157 1.00 64.12 185 LYS A O 1
ATOM 1506 N N . ASP A 1 186 ? -3.377 -7.563 -23.785 1.00 52.38 186 ASP A N 1
ATOM 1507 C CA . ASP A 1 186 ? -2.128 -8.125 -24.297 1.00 52.38 186 ASP A CA 1
ATOM 1508 C C . ASP A 1 186 ? -1.314 -6.950 -24.831 1.00 52.38 186 ASP A C 1
ATOM 1510 O O . ASP A 1 186 ? -1.401 -6.556 -25.996 1.00 52.38 186 ASP A O 1
ATOM 1514 N N . LEU A 1 187 ? -0.569 -6.309 -23.938 1.00 48.38 187 LEU A N 1
ATOM 1515 C CA . LEU A 1 187 ? 0.524 -5.448 -24.257 1.00 48.38 187 LEU A CA 1
ATOM 1516 C C . LEU A 1 187 ? 1.465 -6.476 -24.832 1.00 48.38 187 LEU A C 1
ATOM 1518 O O . LEU A 1 187 ? 2.201 -7.121 -24.091 1.00 48.38 187 LEU A O 1
ATOM 1522 N N . LYS A 1 188 ? 1.353 -6.702 -26.149 1.00 40.59 188 LYS A N 1
ATOM 1523 C CA . LYS A 1 188 ? 2.455 -7.232 -26.928 1.00 40.59 188 LYS A CA 1
ATOM 1524 C C . LYS A 1 188 ? 3.600 -6.359 -26.476 1.00 40.59 188 LYS A C 1
ATOM 1526 O O . LYS A 1 188 ? 3.658 -5.183 -26.846 1.00 40.59 188 LYS A O 1
ATOM 1531 N N . TYR A 1 189 ? 4.401 -6.898 -25.567 1.00 41.69 189 TYR A N 1
ATOM 1532 C CA . TYR A 1 189 ? 5.651 -6.322 -25.163 1.00 41.69 189 TYR A CA 1
ATOM 1533 C C . TYR A 1 189 ? 6.413 -6.405 -26.472 1.00 41.69 189 TYR A C 1
ATOM 1535 O O . TYR A 1 189 ? 6.936 -7.445 -26.855 1.00 41.69 189 TYR A O 1
ATOM 1543 N N . LYS A 1 190 ? 6.279 -5.362 -27.296 1.00 37.09 190 LYS A N 1
ATOM 1544 C CA . LYS A 1 190 ? 7.172 -5.172 -28.412 1.00 37.09 190 LYS A CA 1
ATOM 1545 C C . LYS A 1 190 ? 8.462 -4.884 -27.690 1.00 37.09 190 LYS A C 1
ATOM 1547 O O . LYS A 1 190 ? 8.719 -3.731 -27.340 1.00 37.09 190 LYS A O 1
ATOM 1552 N N . ASP A 1 191 ? 9.220 -5.941 -27.425 1.00 37.62 191 ASP A N 1
ATOM 1553 C CA . ASP A 1 191 ? 10.658 -5.851 -27.331 1.00 37.62 191 ASP A CA 1
ATOM 1554 C C . ASP A 1 191 ? 11.047 -5.014 -28.530 1.00 37.62 191 ASP A C 1
ATOM 1556 O O . ASP A 1 191 ? 11.008 -5.439 -29.684 1.00 37.62 191 ASP A O 1
ATOM 1560 N N . THR A 1 192 ? 11.266 -3.731 -28.275 1.00 41.28 192 THR A N 1
ATOM 1561 C CA . THR A 1 192 ? 11.619 -2.791 -29.320 1.00 41.28 192 THR A CA 1
ATOM 1562 C C . THR A 1 192 ? 13.121 -2.937 -29.503 1.00 41.28 192 THR A C 1
ATOM 1564 O O . THR A 1 192 ? 13.871 -1.973 -29.406 1.00 41.28 192 THR A O 1
ATOM 1567 N N . ILE A 1 193 ? 13.562 -4.168 -29.768 1.00 36.16 193 ILE A N 1
ATOM 1568 C CA . ILE A 1 193 ? 14.742 -4.417 -30.570 1.00 36.16 193 ILE A CA 1
ATOM 1569 C C . ILE A 1 193 ? 14.255 -4.155 -31.991 1.00 36.16 193 ILE A C 1
ATOM 1571 O O . ILE A 1 193 ? 13.697 -5.016 -32.663 1.00 36.16 193 ILE A O 1
ATOM 1575 N N . LYS A 1 194 ? 14.369 -2.895 -32.420 1.00 34.88 194 LYS A N 1
ATOM 1576 C CA . LYS A 1 194 ? 14.246 -2.538 -33.832 1.00 34.88 194 LYS A CA 1
ATOM 1577 C C . LYS A 1 194 ? 15.386 -3.235 -34.577 1.00 34.88 194 LYS A C 1
ATOM 1579 O O . LYS A 1 194 ? 16.452 -2.656 -34.748 1.00 34.88 194 LYS A O 1
ATOM 1584 N N . SER A 1 195 ? 15.156 -4.456 -35.037 1.00 35.09 195 SER A N 1
ATOM 1585 C CA . SER A 1 195 ? 15.802 -4.972 -36.235 1.00 35.09 195 SER A CA 1
ATOM 1586 C C . SER A 1 195 ? 15.224 -4.182 -37.410 1.00 35.09 195 SER A C 1
ATOM 1588 O O . SER A 1 195 ? 14.088 -4.376 -37.843 1.00 35.09 195 SER A O 1
ATOM 1590 N N . SER A 1 196 ? 15.978 -3.177 -37.853 1.00 33.12 196 SER A N 1
ATOM 1591 C CA . SER A 1 196 ? 15.661 -2.370 -39.025 1.00 33.12 196 SER A CA 1
ATOM 1592 C C . SER A 1 196 ? 15.706 -3.249 -40.272 1.00 33.12 196 SER A C 1
ATOM 1594 O O . SER A 1 196 ? 16.776 -3.536 -40.800 1.00 33.12 196 SER A O 1
ATOM 1596 N N . SER A 1 197 ? 14.540 -3.674 -40.738 1.00 32.25 197 SER A N 1
ATOM 1597 C CA . SER A 1 197 ? 14.353 -4.280 -42.050 1.00 32.25 197 SER A CA 1
ATOM 1598 C C . SER A 1 197 ? 13.950 -3.177 -43.029 1.00 32.25 197 SER A C 1
ATOM 1600 O O . SER A 1 197 ? 12.788 -2.788 -43.097 1.00 32.25 197 SER A O 1
ATOM 1602 N N . ASN A 1 198 ? 14.922 -2.666 -43.786 1.00 31.19 198 ASN A N 1
ATOM 1603 C CA . ASN A 1 198 ? 14.633 -2.072 -45.086 1.00 31.19 198 ASN A CA 1
ATOM 1604 C C . ASN A 1 198 ? 14.713 -3.204 -46.109 1.00 31.19 198 ASN A C 1
ATOM 1606 O O . ASN A 1 198 ? 15.775 -3.789 -46.303 1.00 31.19 198 ASN A O 1
ATOM 1610 N N . SER A 1 199 ? 13.584 -3.517 -46.739 1.00 30.75 199 SER A N 1
ATOM 1611 C CA . SER A 1 199 ? 13.536 -4.359 -47.930 1.00 30.75 199 SER A CA 1
ATOM 1612 C C . SER A 1 199 ? 13.209 -3.472 -49.124 1.00 30.75 199 SER A C 1
ATOM 1614 O O . SER A 1 199 ? 12.201 -2.770 -49.131 1.00 30.75 199 SER A O 1
ATOM 1616 N N . SER A 1 200 ? 14.088 -3.476 -50.121 1.00 29.59 200 SER A N 1
ATOM 1617 C CA . SER A 1 200 ? 13.703 -3.292 -51.517 1.00 29.59 200 SER A CA 1
ATOM 1618 C C . SER A 1 200 ? 14.802 -3.855 -52.426 1.00 29.59 200 SER A C 1
ATOM 1620 O O . SER A 1 200 ? 15.976 -3.550 -52.249 1.00 29.59 200 SER A O 1
ATOM 1622 N N . ILE A 1 201 ? 14.345 -4.659 -53.395 1.00 29.98 201 ILE A N 1
ATOM 1623 C CA . ILE A 1 201 ? 14.983 -5.037 -54.671 1.00 29.98 201 ILE A CA 1
ATOM 1624 C C . ILE A 1 201 ? 15.855 -6.318 -54.691 1.00 29.98 201 ILE A C 1
ATOM 1626 O O . ILE A 1 201 ? 17.046 -6.324 -54.416 1.00 29.98 201 ILE A O 1
ATOM 1630 N N . ALA A 1 202 ? 15.161 -7.399 -55.068 1.00 27.02 202 ALA A N 1
ATOM 1631 C CA . ALA A 1 202 ? 15.367 -8.283 -56.227 1.00 27.02 202 ALA A CA 1
ATOM 1632 C C . ALA A 1 202 ? 16.686 -9.063 -56.476 1.00 27.02 202 ALA A C 1
ATOM 1634 O O . ALA A 1 202 ? 17.726 -8.520 -56.825 1.00 27.02 202 ALA A O 1
ATOM 1635 N N . SER A 1 203 ? 16.465 -10.386 -56.542 1.00 26.83 203 SER A N 1
ATOM 1636 C CA . SER A 1 203 ? 16.943 -11.384 -57.523 1.00 26.83 203 SER A CA 1
ATOM 1637 C C . SER A 1 203 ? 18.384 -11.927 -57.501 1.00 26.83 203 SER A C 1
ATOM 1639 O O . SER A 1 203 ? 19.342 -11.256 -57.855 1.00 26.83 203 SER A O 1
ATOM 1641 N N . ASN A 1 204 ? 18.414 -13.250 -57.276 1.00 25.11 204 ASN A N 1
ATOM 1642 C CA . ASN A 1 204 ? 19.279 -14.293 -57.844 1.00 25.11 204 ASN A CA 1
ATOM 1643 C C . ASN A 1 204 ? 20.784 -14.295 -57.521 1.00 25.11 204 ASN A C 1
ATOM 1645 O O . ASN A 1 204 ? 21.587 -13.645 -58.175 1.00 25.11 204 ASN A O 1
ATOM 1649 N N . SER A 1 205 ? 21.204 -15.232 -56.666 1.00 25.72 205 SER A N 1
ATOM 1650 C CA . SER A 1 205 ? 21.919 -16.441 -57.118 1.00 25.72 205 SER A CA 1
ATOM 1651 C C . SER A 1 205 ? 22.322 -17.334 -55.937 1.00 25.72 205 SER A C 1
ATOM 1653 O O . SER A 1 205 ? 22.657 -16.892 -54.843 1.00 25.72 205 SER A O 1
ATOM 1655 N N . THR A 1 206 ? 22.241 -18.635 -56.182 1.00 33.78 206 THR A N 1
ATOM 1656 C CA . THR A 1 206 ? 22.698 -19.748 -55.349 1.00 33.78 206 THR A CA 1
ATOM 1657 C C . THR A 1 206 ? 24.170 -19.646 -54.943 1.00 33.78 206 THR A C 1
ATOM 1659 O O . THR A 1 206 ? 25.036 -19.606 -55.816 1.00 33.78 206 THR A O 1
ATOM 1662 N N . LYS A 1 207 ? 24.450 -19.762 -53.638 1.00 25.16 207 LYS A N 1
ATOM 1663 C CA . LYS A 1 207 ? 25.440 -20.692 -53.049 1.00 25.16 207 LYS A CA 1
ATOM 1664 C C . LYS A 1 207 ? 25.385 -20.602 -51.522 1.00 25.16 207 LYS A C 1
ATOM 1666 O O . LYS A 1 207 ? 25.836 -19.634 -50.920 1.00 25.16 207 LYS A O 1
ATOM 1671 N N . SER A 1 208 ? 24.837 -21.638 -50.899 1.00 28.59 208 SER A N 1
ATOM 1672 C CA . SER A 1 208 ? 24.938 -21.879 -49.464 1.00 28.59 208 SER A CA 1
ATOM 1673 C C . SER A 1 208 ? 26.398 -22.147 -49.086 1.00 28.59 208 SER A C 1
ATOM 1675 O O . SER A 1 208 ? 26.965 -23.165 -49.484 1.00 28.59 208 SER A O 1
ATOM 1677 N N . LYS A 1 209 ? 26.993 -21.251 -48.298 1.00 27.20 209 LYS A N 1
ATOM 1678 C CA . LYS A 1 209 ? 28.125 -21.567 -47.424 1.00 27.20 209 LYS A CA 1
ATOM 1679 C C . LYS A 1 209 ? 27.725 -21.191 -46.005 1.00 27.20 209 LYS A C 1
ATOM 1681 O O . LYS A 1 209 ? 27.526 -20.020 -45.702 1.00 27.20 209 LYS A O 1
ATOM 1686 N N . SER A 1 210 ? 27.570 -22.216 -45.177 1.00 31.67 210 SER A N 1
ATOM 1687 C CA . SER A 1 210 ? 27.590 -22.118 -43.724 1.00 31.67 210 SER A CA 1
ATOM 1688 C C . SER A 1 210 ? 28.874 -21.407 -43.299 1.00 31.67 210 SER A C 1
ATOM 1690 O O . SER A 1 210 ? 29.961 -21.859 -43.660 1.00 31.67 210 SER A O 1
ATOM 1692 N N . ILE A 1 211 ? 28.748 -20.299 -42.570 1.00 29.19 211 ILE A N 1
ATOM 1693 C CA . ILE A 1 211 ? 29.858 -19.737 -41.804 1.00 29.19 211 ILE A CA 1
ATOM 1694 C C . ILE A 1 211 ? 29.601 -20.074 -40.344 1.00 29.19 211 ILE A C 1
ATOM 1696 O O . ILE A 1 211 ? 28.498 -19.925 -39.822 1.00 29.19 211 ILE A O 1
ATOM 1700 N N . ASP A 1 212 ? 30.656 -20.646 -39.800 1.00 30.94 212 ASP A N 1
ATOM 1701 C CA . ASP A 1 212 ? 30.781 -21.463 -38.617 1.00 30.94 212 ASP A CA 1
ATOM 1702 C C . ASP A 1 212 ? 30.816 -20.586 -37.357 1.00 30.94 212 ASP A C 1
ATOM 1704 O O . ASP A 1 212 ? 31.476 -19.546 -37.326 1.00 30.94 212 ASP A O 1
ATOM 1708 N N . LEU A 1 213 ? 30.080 -20.995 -36.321 1.00 32.31 213 LEU A N 1
ATOM 1709 C CA . LEU A 1 213 ? 29.897 -20.276 -35.049 1.00 32.31 213 LEU A CA 1
ATOM 1710 C C . LEU A 1 213 ? 31.094 -20.472 -34.091 1.00 32.31 213 LEU A C 1
ATOM 1712 O O . LEU A 1 213 ? 30.950 -20.402 -32.872 1.00 32.31 213 LEU A O 1
ATOM 1716 N N . SER A 1 214 ? 32.264 -20.781 -34.645 1.00 38.34 214 SER A N 1
ATOM 1717 C CA . SER A 1 214 ? 33.480 -21.209 -33.949 1.00 38.34 214 SER A CA 1
ATOM 1718 C C . SER A 1 214 ? 34.541 -20.104 -33.847 1.00 38.34 214 SER A C 1
ATOM 1720 O O . SER A 1 214 ? 35.440 -20.214 -33.019 1.00 38.34 214 SER A O 1
ATOM 1722 N N . LEU A 1 215 ? 34.405 -18.997 -34.591 1.00 33.94 215 LEU A N 1
ATOM 1723 C CA . LEU A 1 215 ? 35.395 -17.905 -34.613 1.00 33.94 215 LEU A CA 1
ATOM 1724 C C . LEU A 1 215 ? 35.240 -16.856 -33.493 1.00 33.94 215 LEU A C 1
ATOM 1726 O O . LEU A 1 215 ? 36.205 -16.167 -33.187 1.00 33.94 215 LEU A O 1
ATOM 1730 N N . GLU A 1 216 ? 34.083 -16.748 -32.830 1.00 39.72 216 GLU A N 1
ATOM 1731 C CA . GLU A 1 216 ? 33.900 -15.770 -31.733 1.00 39.72 216 GLU A CA 1
ATOM 1732 C C . GLU A 1 216 ? 34.227 -16.335 -30.335 1.00 39.72 216 GLU A C 1
ATOM 1734 O O . GLU A 1 216 ? 34.440 -15.569 -29.394 1.00 39.72 216 GLU A O 1
ATOM 1739 N N . LEU A 1 217 ? 34.327 -17.664 -30.178 1.00 40.84 217 LEU A N 1
ATOM 1740 C CA . LEU A 1 217 ? 34.780 -18.281 -28.921 1.00 40.84 217 LEU A CA 1
ATOM 1741 C C . LEU A 1 217 ? 36.311 -18.295 -28.776 1.00 40.84 217 LEU A C 1
ATOM 1743 O O . LEU A 1 217 ? 36.808 -18.254 -27.648 1.00 40.84 217 LEU A O 1
ATOM 1747 N N . GLU A 1 218 ? 37.063 -18.330 -29.879 1.00 38.31 218 GLU A N 1
ATOM 1748 C CA . GLU A 1 218 ? 38.531 -18.303 -29.823 1.00 38.31 218 GLU A CA 1
ATOM 1749 C C . GLU A 1 218 ? 39.066 -16.922 -29.409 1.00 38.31 218 GLU A C 1
ATOM 1751 O O . GLU A 1 218 ? 39.984 -16.849 -28.591 1.00 38.31 218 GLU A O 1
ATOM 1756 N N . ASP A 1 219 ? 38.418 -15.831 -29.835 1.00 43.06 219 ASP A N 1
ATOM 1757 C CA . ASP A 1 219 ? 38.760 -14.464 -29.406 1.00 43.06 219 ASP A CA 1
ATOM 1758 C C . ASP A 1 219 ? 38.386 -14.179 -27.935 1.00 43.06 219 ASP A C 1
ATOM 1760 O O . ASP A 1 219 ? 39.066 -13.422 -27.230 1.00 43.06 219 ASP A O 1
ATOM 1764 N N . PHE A 1 220 ? 37.335 -14.830 -27.423 1.00 44.72 220 PHE A N 1
ATOM 1765 C CA . PHE A 1 220 ? 36.930 -14.738 -26.017 1.00 44.72 220 PHE A CA 1
ATOM 1766 C C . PHE A 1 220 ? 37.903 -15.483 -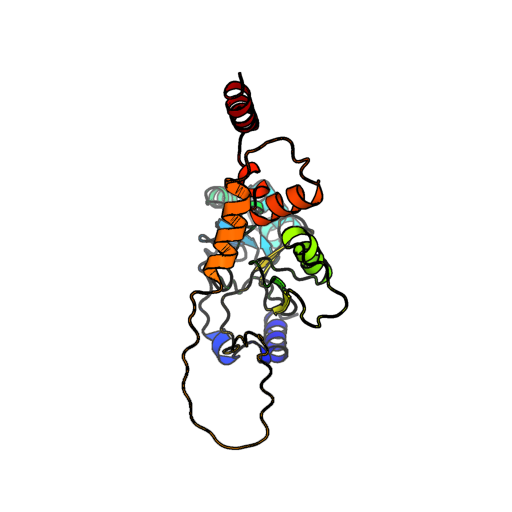25.089 1.00 44.72 220 PHE A C 1
ATOM 1768 O O . PHE A 1 220 ? 38.326 -14.950 -24.058 1.00 44.72 220 PHE A O 1
ATOM 1775 N N . ASN A 1 221 ? 38.319 -16.690 -25.484 1.00 43.53 221 ASN A N 1
ATOM 1776 C CA . ASN A 1 221 ? 39.284 -17.483 -24.727 1.00 43.53 221 ASN A CA 1
ATOM 1777 C C . ASN A 1 221 ? 40.711 -16.929 -24.834 1.00 43.53 221 ASN A C 1
ATOM 1779 O O . ASN A 1 221 ? 41.449 -17.014 -23.856 1.00 43.53 221 ASN A O 1
ATOM 1783 N N . SER A 1 222 ? 41.105 -16.305 -25.951 1.00 45.25 222 SER A N 1
ATOM 1784 C CA . SER A 1 222 ? 42.424 -15.660 -26.068 1.00 45.25 222 SER A CA 1
ATOM 1785 C C . SER A 1 222 ? 42.558 -14.452 -25.134 1.00 45.25 222 SER A C 1
ATOM 1787 O O . SER A 1 222 ? 43.609 -14.247 -24.529 1.00 45.25 222 SER A O 1
ATOM 1789 N N . THR A 1 223 ? 41.473 -13.698 -24.929 1.00 44.84 223 THR A N 1
ATOM 1790 C CA . THR A 1 223 ? 41.461 -12.525 -24.043 1.00 44.84 223 THR A CA 1
ATOM 1791 C C . THR A 1 223 ? 41.523 -12.921 -22.565 1.00 44.84 223 THR A C 1
ATOM 1793 O O . THR A 1 223 ? 42.266 -12.303 -21.804 1.00 44.84 223 THR A O 1
ATOM 1796 N N . ILE A 1 224 ? 40.802 -13.972 -22.151 1.00 43.09 224 ILE A N 1
ATOM 1797 C CA . ILE A 1 224 ? 40.882 -14.494 -20.776 1.00 43.09 224 ILE A CA 1
ATOM 1798 C C . ILE A 1 224 ? 42.204 -15.224 -20.530 1.00 43.09 224 ILE A C 1
ATOM 1800 O O . ILE A 1 224 ? 42.822 -14.994 -19.493 1.00 43.09 224 ILE A O 1
ATOM 1804 N N . ASN A 1 225 ? 42.699 -16.010 -21.491 1.00 39.78 225 ASN A N 1
ATOM 1805 C CA . ASN A 1 225 ? 43.993 -16.675 -21.347 1.00 39.78 225 ASN A CA 1
ATOM 1806 C C . ASN A 1 225 ? 45.138 -15.661 -21.256 1.00 39.78 225 ASN A C 1
ATOM 1808 O O . ASN A 1 225 ? 45.992 -15.816 -20.395 1.00 39.78 225 ASN A O 1
ATOM 1812 N N . ASN A 1 226 ? 45.105 -14.557 -22.010 1.00 45.06 226 ASN A N 1
ATOM 1813 C CA . ASN A 1 226 ? 46.085 -13.473 -21.864 1.00 45.06 226 ASN A CA 1
ATOM 1814 C C . ASN A 1 226 ? 46.047 -12.780 -20.487 1.00 45.06 226 ASN A C 1
ATOM 1816 O O . ASN A 1 226 ? 47.048 -12.195 -20.085 1.00 45.06 226 ASN A O 1
ATOM 1820 N N . LEU A 1 227 ? 44.929 -12.850 -19.757 1.00 42.72 227 LEU A N 1
ATOM 1821 C CA . LEU A 1 227 ? 44.811 -12.370 -18.374 1.00 42.72 227 LEU A CA 1
ATOM 1822 C C . LEU A 1 227 ? 45.296 -13.403 -17.343 1.00 42.72 227 LEU A C 1
ATOM 1824 O O . LEU A 1 227 ? 45.712 -13.010 -16.257 1.00 42.72 227 LEU A O 1
ATOM 1828 N N . THR A 1 228 ? 45.264 -14.700 -17.665 1.00 40.88 228 THR A N 1
ATOM 1829 C CA . THR A 1 228 ? 45.661 -15.783 -16.749 1.00 40.88 228 THR A CA 1
ATOM 1830 C C . THR A 1 228 ? 47.058 -16.358 -17.012 1.00 40.88 228 THR A C 1
ATOM 1832 O O . THR A 1 228 ? 47.598 -17.012 -16.126 1.00 40.88 228 THR A O 1
ATOM 1835 N N . THR A 1 229 ? 47.666 -16.136 -18.187 1.00 39.53 229 THR A N 1
ATOM 1836 C CA . THR A 1 229 ? 48.988 -16.695 -18.554 1.00 39.53 229 THR A CA 1
ATOM 1837 C C . THR A 1 229 ? 50.126 -15.684 -18.593 1.00 39.53 229 THR A C 1
ATOM 1839 O O . THR A 1 229 ? 51.281 -16.091 -18.709 1.00 39.53 229 THR A O 1
ATOM 1842 N N . THR A 1 230 ? 49.873 -14.381 -18.454 1.00 38.09 230 THR A N 1
ATOM 1843 C CA . THR A 1 230 ? 50.966 -13.473 -18.097 1.00 38.09 230 THR A CA 1
ATOM 1844 C C . THR A 1 230 ? 51.201 -13.611 -16.605 1.00 38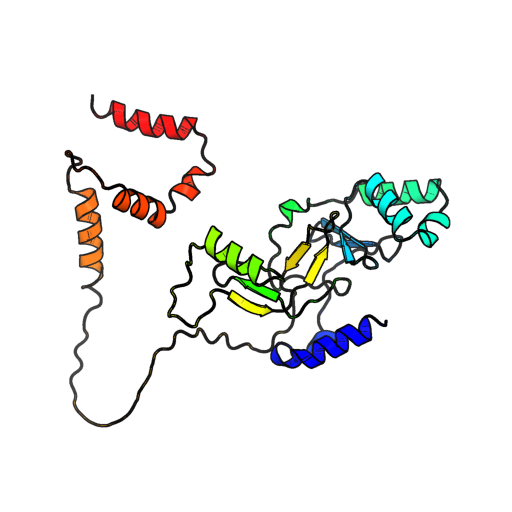.09 230 THR A C 1
ATOM 1846 O O . THR A 1 230 ? 50.388 -13.147 -15.807 1.00 38.09 230 THR A O 1
ATOM 1849 N N . SER A 1 231 ? 52.309 -14.257 -16.242 1.00 37.31 231 SER A N 1
ATOM 1850 C CA . SER A 1 231 ? 52.936 -14.136 -14.926 1.00 37.31 231 SER A CA 1
ATOM 1851 C C . SER A 1 231 ? 52.685 -12.739 -14.358 1.00 37.31 231 SER A C 1
ATOM 1853 O O . SER A 1 231 ? 52.944 -11.759 -15.065 1.00 37.31 231 SER A O 1
ATOM 1855 N N . PHE A 1 232 ? 52.205 -12.652 -13.116 1.00 41.12 232 PHE A N 1
ATOM 1856 C CA . PHE A 1 232 ? 52.036 -11.425 -12.324 1.00 41.12 232 PHE A CA 1
ATOM 1857 C C . PHE A 1 232 ? 53.392 -10.738 -12.040 1.00 41.12 232 PHE A C 1
ATOM 1859 O O . PHE A 1 232 ? 53.740 -10.401 -10.919 1.00 41.12 232 PHE A O 1
ATOM 1866 N N . SER A 1 233 ? 54.204 -10.522 -13.069 1.00 41.34 233 SER A N 1
ATOM 1867 C CA . SER A 1 233 ? 55.404 -9.707 -13.018 1.00 41.34 233 SER A CA 1
ATOM 1868 C C . SER A 1 233 ? 55.030 -8.281 -13.398 1.00 41.34 233 SER A C 1
ATOM 1870 O O . SER A 1 233 ? 54.843 -7.953 -14.568 1.00 41.34 233 SER A O 1
ATOM 1872 N N . ASN A 1 234 ? 54.921 -7.444 -12.365 1.00 46.94 234 ASN A N 1
ATOM 1873 C CA . ASN A 1 234 ? 55.126 -5.994 -12.390 1.00 46.94 234 ASN A CA 1
ATOM 1874 C C . ASN A 1 234 ? 54.423 -5.195 -13.499 1.00 46.94 234 ASN A C 1
ATOM 1876 O O . ASN A 1 234 ? 54.974 -4.216 -14.006 1.00 46.94 234 ASN A O 1
ATOM 1880 N N . ARG A 1 235 ? 53.176 -5.533 -13.846 1.00 45.03 235 ARG A N 1
ATOM 1881 C CA . ARG A 1 235 ? 52.343 -4.617 -14.632 1.00 45.03 235 ARG A CA 1
ATOM 1882 C C . ARG A 1 235 ? 51.501 -3.765 -13.690 1.00 45.03 235 ARG A C 1
ATOM 1884 O O . ARG A 1 235 ? 50.617 -4.272 -13.009 1.00 45.03 235 ARG A O 1
ATOM 1891 N N . VAL A 1 236 ? 51.780 -2.461 -13.658 1.00 49.47 236 VAL A N 1
ATOM 1892 C CA . VAL A 1 236 ? 50.950 -1.485 -12.940 1.00 49.47 236 VAL A CA 1
ATOM 1893 C C . VAL A 1 236 ? 49.580 -1.454 -13.616 1.00 49.47 236 VAL A C 1
ATOM 1895 O O . VAL A 1 236 ? 49.423 -0.878 -14.692 1.00 49.47 236 VAL A O 1
ATOM 1898 N N . ILE A 1 237 ? 48.600 -2.118 -13.004 1.00 53.22 237 ILE A N 1
ATOM 1899 C CA . ILE A 1 237 ? 47.209 -2.098 -13.458 1.00 53.22 237 ILE A CA 1
ATOM 1900 C C . ILE A 1 237 ? 46.708 -0.662 -13.326 1.00 53.22 237 ILE A C 1
ATOM 1902 O O . ILE A 1 237 ? 46.785 -0.057 -12.253 1.00 53.22 237 ILE A O 1
ATOM 1906 N N . SER A 1 238 ? 46.190 -0.089 -14.412 1.00 60.78 238 SER A N 1
ATOM 1907 C CA . SER A 1 238 ? 45.631 1.255 -14.337 1.00 60.78 238 SER A CA 1
ATOM 1908 C C . SER A 1 238 ? 44.346 1.246 -13.502 1.00 60.78 238 SER A C 1
ATOM 1910 O O . SER A 1 238 ? 43.531 0.324 -13.580 1.00 60.78 238 SER A O 1
ATOM 1912 N N . ASN A 1 239 ? 44.086 2.325 -12.755 1.00 54.62 239 ASN A N 1
ATOM 1913 C CA . ASN A 1 239 ? 42.840 2.480 -11.982 1.00 54.62 239 ASN A CA 1
ATOM 1914 C C . ASN A 1 239 ? 41.571 2.292 -12.838 1.00 54.62 239 ASN A C 1
ATOM 1916 O O . ASN A 1 239 ? 40.504 1.948 -12.327 1.00 54.62 239 ASN A O 1
ATOM 1920 N N . LYS A 1 240 ? 41.678 2.507 -14.154 1.00 54.69 240 LYS A N 1
ATOM 1921 C CA . LYS A 1 240 ? 40.590 2.325 -15.113 1.00 54.69 240 LYS A CA 1
ATOM 1922 C C . LYS A 1 240 ? 40.304 0.846 -15.390 1.00 54.69 240 LYS A C 1
ATOM 1924 O O . LYS A 1 240 ? 39.135 0.470 -15.418 1.00 54.69 240 LYS A O 1
ATOM 1929 N N . GLU A 1 241 ? 41.339 0.027 -15.554 1.00 49.50 241 GLU A N 1
ATOM 1930 C CA . GLU A 1 241 ? 41.218 -1.425 -15.756 1.00 49.50 241 GLU A CA 1
ATOM 1931 C C . GLU A 1 241 ? 40.703 -2.111 -14.491 1.00 49.50 241 GLU A C 1
ATOM 1933 O O . GLU A 1 241 ? 39.766 -2.904 -14.564 1.00 49.50 241 GLU A O 1
ATOM 1938 N N . LEU A 1 242 ? 41.207 -1.709 -13.320 1.00 48.03 242 LEU A N 1
ATOM 1939 C CA . LEU A 1 242 ? 40.718 -2.206 -12.034 1.00 48.03 242 LEU A CA 1
ATOM 1940 C C . LEU A 1 242 ? 39.246 -1.828 -11.801 1.00 48.03 242 LEU A C 1
ATOM 1942 O O . LEU A 1 242 ? 38.427 -2.672 -11.440 1.00 48.03 242 LEU A O 1
ATOM 1946 N N . SER A 1 243 ? 38.870 -0.571 -12.073 1.00 49.25 243 SER A N 1
ATOM 1947 C CA . SER A 1 243 ? 37.474 -0.125 -11.958 1.00 49.25 243 SER A CA 1
ATOM 1948 C C . SER A 1 243 ? 36.549 -0.866 -12.927 1.00 49.25 243 SER A C 1
ATOM 1950 O O . SER A 1 243 ? 35.404 -1.161 -12.580 1.00 49.25 243 SER A O 1
ATOM 1952 N N . PHE A 1 244 ? 37.028 -1.170 -14.134 1.00 55.50 244 PHE A N 1
ATOM 1953 C CA . PHE A 1 244 ? 36.272 -1.936 -15.118 1.00 55.50 244 PHE A CA 1
ATOM 1954 C C . PHE A 1 244 ? 36.085 -3.389 -14.674 1.00 55.50 244 PHE A C 1
ATOM 1956 O O . PHE A 1 244 ? 34.955 -3.872 -14.678 1.00 55.50 244 PHE A O 1
ATOM 1963 N N . PHE A 1 245 ? 37.148 -4.045 -14.201 1.00 59.66 245 PHE A N 1
ATOM 1964 C CA . PHE A 1 245 ? 37.095 -5.407 -13.672 1.00 59.66 245 PHE A CA 1
ATOM 1965 C C . PHE A 1 245 ? 36.117 -5.525 -12.498 1.00 59.66 245 PHE A C 1
ATOM 1967 O O . PHE A 1 245 ? 35.208 -6.349 -12.547 1.00 59.66 245 PHE A O 1
ATOM 1974 N N . ILE A 1 246 ? 36.222 -4.643 -11.497 1.00 57.53 246 ILE A N 1
ATOM 1975 C CA . ILE A 1 246 ? 35.336 -4.625 -10.317 1.00 57.53 246 ILE A CA 1
ATOM 1976 C C . ILE A 1 246 ? 33.862 -4.451 -10.719 1.00 57.53 246 ILE A C 1
ATOM 1978 O O . ILE A 1 246 ? 32.972 -5.079 -10.140 1.00 57.53 246 ILE A O 1
ATOM 1982 N N . LYS A 1 247 ? 33.586 -3.607 -11.725 1.00 57.22 247 LYS A N 1
ATOM 1983 C CA . LYS A 1 247 ? 32.228 -3.396 -12.252 1.00 57.22 247 LYS A CA 1
ATOM 1984 C C . LYS A 1 247 ? 31.710 -4.614 -13.012 1.00 57.22 247 LYS A C 1
ATOM 1986 O O . LYS A 1 247 ? 30.544 -4.965 -12.849 1.00 57.22 247 LYS A O 1
ATOM 1991 N N . LEU A 1 248 ? 32.558 -5.240 -13.827 1.00 54.91 248 LEU A N 1
ATOM 1992 C CA . LEU A 1 248 ? 32.193 -6.375 -14.672 1.00 54.91 248 LEU A CA 1
ATOM 1993 C C . LEU A 1 248 ? 31.910 -7.631 -13.839 1.00 54.91 248 LEU A C 1
ATOM 1995 O O . LEU A 1 248 ? 30.909 -8.305 -14.063 1.00 54.91 248 LEU A O 1
ATOM 1999 N N . THR A 1 249 ? 32.739 -7.905 -12.831 1.00 58.00 249 THR A N 1
ATOM 2000 C CA . THR A 1 249 ? 32.610 -9.088 -11.963 1.00 58.00 249 THR A CA 1
ATOM 2001 C C . THR A 1 249 ? 31.592 -8.908 -10.839 1.00 58.00 249 THR A C 1
ATOM 2003 O O . THR A 1 249 ? 31.326 -9.847 -10.094 1.00 58.00 249 THR A O 1
ATOM 2006 N N . ARG A 1 250 ? 30.995 -7.711 -10.708 1.00 59.12 250 ARG A N 1
ATOM 2007 C CA . ARG A 1 250 ? 30.115 -7.327 -9.588 1.00 59.12 250 ARG A CA 1
ATOM 2008 C C . ARG A 1 250 ? 30.770 -7.560 -8.223 1.00 59.12 250 ARG A C 1
ATOM 2010 O O . ARG A 1 250 ? 30.071 -7.805 -7.242 1.00 59.12 250 ARG A O 1
ATOM 2017 N N . TYR A 1 251 ? 32.095 -7.440 -8.155 1.00 57.81 251 TYR A N 1
ATOM 2018 C CA . TYR A 1 251 ? 32.887 -7.761 -6.969 1.00 57.81 251 TYR A CA 1
ATOM 2019 C C . TYR A 1 251 ? 32.399 -7.009 -5.723 1.00 57.81 251 TYR A C 1
ATOM 2021 O O . TYR A 1 251 ? 32.276 -7.591 -4.655 1.00 57.81 251 TYR A O 1
ATOM 2029 N N . ASN A 1 252 ? 31.971 -5.752 -5.875 1.00 56.06 252 ASN A N 1
ATOM 2030 C CA . ASN A 1 252 ? 31.422 -4.959 -4.768 1.00 56.06 252 ASN A CA 1
ATOM 2031 C C . ASN A 1 252 ? 30.184 -5.593 -4.110 1.00 56.06 252 ASN A C 1
ATOM 2033 O O . ASN A 1 252 ? 30.036 -5.511 -2.899 1.00 56.06 252 ASN A O 1
ATOM 2037 N N . LYS A 1 253 ? 29.329 -6.270 -4.886 1.00 57.97 253 LYS A N 1
ATOM 2038 C CA . LYS A 1 253 ? 28.147 -6.965 -4.358 1.00 57.97 253 LYS A CA 1
ATOM 2039 C C . LYS A 1 253 ? 28.522 -8.254 -3.620 1.00 57.97 253 LYS A C 1
ATOM 2041 O O . LYS A 1 253 ? 27.808 -8.681 -2.726 1.00 57.97 253 LYS A O 1
ATOM 2046 N N . TYR A 1 254 ? 29.642 -8.872 -3.995 1.00 54.44 254 TYR A N 1
ATOM 2047 C CA . TYR A 1 254 ? 30.202 -10.017 -3.276 1.00 54.44 254 TYR A CA 1
ATOM 2048 C C . TYR A 1 254 ? 30.813 -9.605 -1.924 1.00 54.44 254 TYR A C 1
ATOM 2050 O O . TYR A 1 254 ? 30.816 -10.406 -0.994 1.00 54.44 254 TYR A O 1
ATOM 2058 N N . LEU A 1 255 ? 31.290 -8.361 -1.803 1.00 58.19 255 LEU A N 1
ATOM 2059 C CA . LEU A 1 255 ? 31.901 -7.821 -0.584 1.00 58.19 255 LEU A CA 1
ATOM 2060 C C . LEU A 1 255 ? 30.897 -7.228 0.420 1.00 58.19 255 LEU A C 1
ATOM 2062 O O . LEU A 1 255 ? 31.228 -7.149 1.597 1.00 58.19 255 LEU A O 1
ATOM 2066 N N . GLU A 1 256 ? 29.698 -6.818 -0.016 1.00 60.09 256 GLU A N 1
ATOM 2067 C CA . GLU A 1 256 ? 28.701 -6.134 0.838 1.00 60.09 256 GLU A CA 1
ATOM 2068 C C . GLU A 1 256 ? 28.281 -6.944 2.078 1.00 60.09 256 GLU A C 1
ATOM 2070 O O . GLU A 1 256 ? 28.018 -6.350 3.122 1.00 60.09 256 GLU A O 1
ATOM 2075 N N . ASP A 1 257 ? 28.287 -8.277 1.987 1.00 59.00 257 ASP A N 1
ATOM 2076 C CA . ASP A 1 257 ? 27.855 -9.187 3.059 1.00 59.00 257 ASP A CA 1
ATOM 2077 C C . ASP A 1 257 ? 29.022 -9.950 3.720 1.00 59.00 257 ASP A C 1
ATOM 2079 O O . ASP A 1 257 ? 28.806 -10.913 4.463 1.00 59.00 257 ASP A O 1
ATOM 2083 N N . LYS A 1 258 ? 30.275 -9.587 3.416 1.00 60.00 258 LYS A N 1
ATOM 2084 C CA . LYS A 1 258 ? 31.460 -10.288 3.930 1.00 60.00 258 LYS A CA 1
ATOM 2085 C C . LYS A 1 258 ? 32.115 -9.505 5.058 1.00 60.00 258 LYS A C 1
ATOM 2087 O O . LYS A 1 258 ? 32.368 -8.310 4.945 1.00 60.00 258 LYS A O 1
ATOM 2092 N N . ASP A 1 259 ? 32.404 -10.219 6.142 1.00 61.22 259 ASP A N 1
ATOM 2093 C CA . ASP A 1 259 ? 33.134 -9.689 7.288 1.00 61.22 259 ASP A CA 1
ATOM 2094 C C . ASP A 1 259 ? 34.519 -9.198 6.840 1.00 61.22 259 ASP A C 1
ATOM 2096 O O . ASP A 1 259 ? 35.237 -9.886 6.106 1.00 61.22 259 ASP A O 1
ATOM 2100 N N . THR A 1 260 ? 34.896 -7.997 7.274 1.00 52.59 260 THR A N 1
ATOM 2101 C CA . THR A 1 260 ? 36.192 -7.383 6.968 1.00 52.59 260 THR A CA 1
ATOM 2102 C C . THR A 1 260 ? 37.364 -8.250 7.424 1.00 52.59 260 THR A C 1
ATOM 2104 O O . THR A 1 260 ? 38.420 -8.207 6.797 1.00 52.59 260 THR A O 1
ATOM 2107 N N . SER A 1 261 ? 37.181 -9.083 8.451 1.00 51.91 261 SER A N 1
ATOM 2108 C CA . SER A 1 261 ? 38.179 -10.060 8.902 1.00 51.91 261 SER A CA 1
ATOM 2109 C C . SER A 1 261 ? 38.465 -11.154 7.862 1.00 51.91 261 SER A C 1
ATOM 2111 O O . SER A 1 261 ? 39.630 -11.430 7.589 1.00 51.91 261 SER A O 1
ATOM 2113 N N . ILE A 1 262 ? 37.437 -11.682 7.188 1.00 55.81 262 ILE A N 1
ATOM 2114 C CA . ILE A 1 262 ? 37.569 -12.681 6.106 1.00 55.81 262 ILE A CA 1
ATOM 2115 C C . ILE A 1 262 ? 38.279 -12.072 4.887 1.00 55.81 262 ILE A C 1
ATOM 2117 O O . ILE A 1 262 ? 39.058 -12.735 4.204 1.00 55.81 262 ILE A O 1
ATOM 2121 N N . LEU A 1 263 ? 38.034 -10.787 4.613 1.00 52.06 263 LEU A N 1
ATOM 2122 C CA . LEU A 1 263 ? 38.694 -10.067 3.521 1.00 52.06 263 LEU A CA 1
ATOM 2123 C C . LEU A 1 263 ? 40.185 -9.846 3.787 1.00 52.06 263 LEU A C 1
ATOM 2125 O O . LEU A 1 263 ? 40.994 -9.983 2.873 1.00 52.06 263 LEU A O 1
ATOM 2129 N N . LEU A 1 264 ? 40.552 -9.540 5.032 1.00 48.25 264 LEU A N 1
ATOM 2130 C CA . LEU A 1 264 ? 41.950 -9.402 5.443 1.00 48.25 264 LEU A CA 1
ATOM 2131 C C . LEU A 1 264 ? 42.684 -10.751 5.447 1.00 48.25 264 LEU A C 1
ATOM 2133 O O . LEU A 1 264 ? 43.862 -10.805 5.103 1.00 48.25 264 LEU A O 1
ATOM 2137 N N . GLU A 1 265 ? 41.991 -11.842 5.774 1.00 54.91 265 GLU A N 1
ATOM 2138 C CA . GLU A 1 265 ? 42.540 -13.202 5.737 1.00 54.91 265 GLU A CA 1
ATOM 2139 C C . GLU A 1 265 ? 42.855 -13.659 4.301 1.00 54.91 265 GLU A C 1
ATOM 2141 O O . GLU A 1 265 ? 43.917 -14.228 4.051 1.00 54.91 265 GLU A O 1
ATOM 2146 N N . LEU A 1 266 ? 41.999 -13.313 3.330 1.00 50.75 266 LEU A N 1
ATOM 2147 C CA . LEU A 1 266 ? 42.243 -13.558 1.901 1.00 50.75 266 LEU A CA 1
ATOM 2148 C C . LEU A 1 266 ? 43.444 -12.771 1.356 1.00 50.75 266 LEU A C 1
ATOM 2150 O O . LEU A 1 266 ? 44.203 -13.305 0.555 1.00 50.75 266 LEU A O 1
ATOM 2154 N N . ILE A 1 267 ? 43.642 -11.529 1.808 1.00 52.44 267 ILE A N 1
ATOM 2155 C CA . ILE A 1 267 ? 44.791 -10.698 1.407 1.00 52.44 267 ILE A CA 1
ATOM 2156 C C . ILE A 1 267 ? 46.096 -11.234 2.020 1.00 52.44 267 ILE A C 1
ATOM 2158 O O . ILE A 1 267 ? 47.131 -11.263 1.356 1.00 52.44 267 ILE A O 1
ATOM 2162 N N . ASN A 1 268 ? 46.056 -11.704 3.270 1.00 48.69 268 ASN A N 1
ATOM 2163 C CA . ASN A 1 268 ? 47.228 -12.264 3.949 1.00 48.69 268 ASN A CA 1
ATOM 2164 C C . ASN A 1 268 ? 47.633 -13.653 3.422 1.00 48.69 268 ASN A C 1
ATOM 2166 O O . ASN A 1 268 ? 48.815 -13.992 3.460 1.00 48.69 268 ASN A O 1
ATOM 2170 N N . LEU A 1 269 ? 46.688 -14.445 2.902 1.00 47.47 269 LEU A N 1
ATOM 2171 C CA . LEU A 1 269 ? 46.965 -15.752 2.289 1.00 47.47 269 LEU A CA 1
ATOM 2172 C C . LEU A 1 269 ? 47.765 -15.664 0.982 1.00 47.47 269 LEU A C 1
ATOM 2174 O O . LEU A 1 269 ? 48.471 -16.618 0.653 1.00 47.47 269 LEU A O 1
ATOM 2178 N N . ASP A 1 270 ? 47.680 -14.546 0.258 1.00 43.28 270 ASP A N 1
ATOM 2179 C CA . ASP A 1 270 ? 48.486 -14.317 -0.947 1.00 43.28 270 ASP A CA 1
ATOM 2180 C C . ASP A 1 270 ? 49.875 -13.749 -0.612 1.00 43.28 270 ASP A C 1
ATOM 2182 O O . ASP A 1 270 ? 50.856 -14.140 -1.239 1.00 43.28 270 ASP A O 1
ATOM 2186 N N . LEU A 1 271 ? 50.005 -12.936 0.443 1.00 40.38 271 LEU A N 1
ATOM 2187 C CA . LEU A 1 271 ? 51.306 -12.413 0.893 1.00 40.38 271 LEU A CA 1
ATOM 2188 C C . LEU A 1 271 ? 52.224 -13.485 1.505 1.00 40.38 271 LEU A C 1
ATOM 2190 O O . LEU A 1 271 ? 53.442 -13.351 1.442 1.00 40.38 271 LEU A O 1
ATOM 2194 N N . LEU A 1 272 ? 51.663 -14.563 2.063 1.00 38.16 272 LEU A N 1
ATOM 2195 C CA . LEU A 1 272 ? 52.432 -15.694 2.605 1.00 38.16 272 LEU A CA 1
ATOM 2196 C C . LEU A 1 272 ? 52.856 -16.728 1.548 1.00 38.16 272 LEU A C 1
ATOM 2198 O O . LEU A 1 272 ? 53.600 -17.648 1.871 1.00 38.16 272 LEU A O 1
ATOM 2202 N N . LYS A 1 273 ? 52.391 -16.608 0.298 1.00 44.03 273 LYS A N 1
ATOM 2203 C CA . LYS A 1 273 ? 52.830 -17.470 -0.816 1.00 44.03 273 LYS A CA 1
ATOM 2204 C C . LYS A 1 273 ? 54.009 -16.891 -1.601 1.00 44.03 273 LYS A C 1
ATOM 2206 O O . LYS A 1 273 ? 54.567 -17.595 -2.438 1.00 44.03 273 LYS A O 1
ATOM 2211 N N . GLU A 1 274 ? 54.377 -15.638 -1.336 1.00 45.47 274 GLU A N 1
ATOM 2212 C CA . GLU A 1 274 ? 55.511 -14.944 -1.966 1.00 45.47 274 GLU A CA 1
ATOM 2213 C C . GLU A 1 274 ? 56.749 -14.827 -1.050 1.00 45.47 274 GLU A C 1
ATOM 2215 O O . GLU A 1 274 ? 57.705 -14.129 -1.390 1.00 45.47 274 GLU A O 1
ATOM 2220 N N . THR A 1 275 ? 56.768 -15.544 0.080 1.00 38.91 275 THR A N 1
ATOM 2221 C CA . THR A 1 275 ? 57.955 -15.763 0.934 1.00 38.91 275 THR A CA 1
ATOM 2222 C C . THR A 1 275 ? 58.319 -17.234 0.980 1.00 38.91 275 THR A C 1
ATOM 2224 O O . THR A 1 275 ? 59.517 -17.550 0.815 1.00 38.91 275 THR A O 1
#

Radius of gyration: 28.08 Å; Cα contacts (8 Å, |Δi|>4): 274; chains: 1; bounding box: 76×35×86 Å

Nearest PDB structures (foldseek):
  8b6l-assembly1_P  TM=1.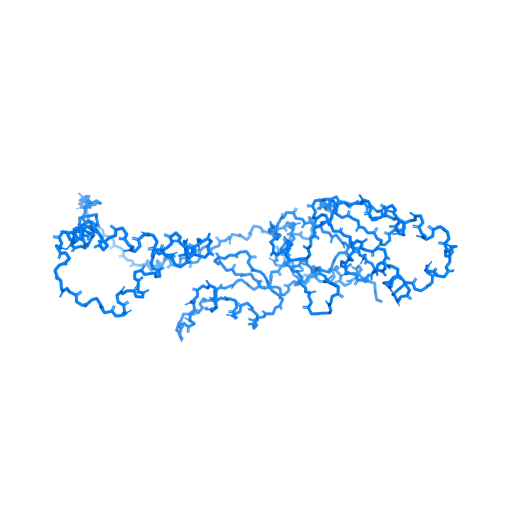609E-01  e=3.781E+00  Homo sapiens

Mean predicted aligned error: 16.99 Å

Sequence (275 aa):
MDSNLELNKLLEDNSKYFRKDFFKSIEPSSTIKLDPRFLEYSDTLKVLICSKCLTTLSPLPITIKKHLKKNHLKYYKSLASTTLSTKLKAISTLEYTTYNSLSFIEPNKYYFPSLELNLNGFKCLECFYTSISNNIIRKHINKEHNIIGNKGKKSTPYLKDIPLLIIKGLDKSTKLSFIPKLPTKDLKYKDTIKSSSNSSIASNSTKSKSIDLSLELEDFNSTINNLTTTSFSNRVISNKELSFFIKLTRYNKYLEDKDTSILLELINLDLLKET

Foldseek 3Di:
DPVVVVVLVVCVVVVQWADSVCVVVDDAQDWDQAVVRQWIARLVQRWTARLVVLATFDLQLVGVLVCCVPPVVVSNVVDDPVRSVVRSVVSNPGGHDDLVNVLDDDALPHDDPSFDKDQFKKAAPVDQDIDNDPVVVVVCCCPVVVCDPPPPDPDDRIDTRAIWTWHHYSDNPDIDIHHYNGHTDPPVVPPPPPPPDDDDDDDDDDDDDDDDPPVVVVVVVVVVCVVVVPDPPDDPDDPVNVVVVCVVVVVVVVCPPDDVVVVVVVVVVVVVVVD